Protein AF-A0A920W2S4-F1 (afdb_monomer_lite)

pLDDT: mean 88.55, std 14.05, range [43.31, 98.75]

Sequence (208 aa):
MDFALFLLIFLAFHNSGQLLSNKICGLKFPDRGEAVLFSTALGSIVFSGIITVFVFSGWINSAICWSILVVFLVLGWKNLLHFTKLSNIFNSPISQPAEDSGIRNLTQSFLGLLVLLSIGSAFAPAFANDALVYHLAVPKAFLQTGGLVHLPNNIYSLFPQQIEMLYLFALALGSDSLAQLTGLGIVFLLLFALWQYSKKIFIKTMHG

Structure (mmCIF, N/CA/C/O backbone):
data_AF-A0A920W2S4-F1
#
_entry.id   AF-A0A920W2S4-F1
#
loop_
_atom_site.group_PDB
_atom_site.id
_atom_site.type_symbol
_atom_site.label_atom_id
_atom_site.label_alt_id
_atom_site.label_comp_id
_atom_site.label_asym_id
_atom_site.label_entity_id
_atom_site.label_seq_id
_atom_site.pdbx_PDB_ins_code
_atom_site.Cartn_x
_atom_site.Cartn_y
_atom_site.Cartn_z
_atom_site.occupancy
_atom_site.B_iso_or_equiv
_atom_site.auth_seq_id
_atom_site.auth_comp_id
_atom_site.auth_asym_id
_atom_site.auth_atom_id
_atom_site.pdbx_PDB_model_num
ATOM 1 N N . MET A 1 1 ? 7.756 -10.292 10.280 1.00 88.75 1 MET A N 1
ATOM 2 C CA . MET A 1 1 ? 6.410 -10.750 9.875 1.00 88.75 1 MET A CA 1
ATOM 3 C C . MET A 1 1 ? 5.808 -9.800 8.845 1.00 88.75 1 MET A C 1
ATOM 5 O O . MET A 1 1 ? 5.509 -10.251 7.748 1.00 88.75 1 MET A O 1
ATOM 9 N N . ASP A 1 2 ? 5.753 -8.496 9.132 1.00 95.06 2 ASP A N 1
ATOM 10 C CA . ASP A 1 2 ? 5.133 -7.487 8.253 1.00 95.06 2 ASP A CA 1
ATOM 11 C C . ASP A 1 2 ? 5.697 -7.433 6.831 1.00 95.06 2 ASP A C 1
ATOM 13 O O . ASP A 1 2 ? 4.926 -7.352 5.885 1.00 95.06 2 ASP A O 1
ATOM 17 N N . PHE A 1 3 ? 7.012 -7.580 6.633 1.00 95.38 3 PHE A N 1
ATOM 18 C CA . PHE A 1 3 ? 7.569 -7.615 5.273 1.00 95.38 3 PHE A CA 1
ATOM 19 C C . PHE A 1 3 ? 6.997 -8.759 4.419 1.00 95.38 3 PHE A C 1
ATOM 21 O O . PHE A 1 3 ? 6.684 -8.572 3.248 1.00 95.38 3 PHE A O 1
ATOM 28 N N . ALA A 1 4 ? 6.821 -9.948 5.006 1.00 96.31 4 ALA A N 1
ATOM 29 C CA . ALA A 1 4 ? 6.246 -11.086 4.295 1.00 96.31 4 ALA A CA 1
ATOM 30 C C . ALA A 1 4 ? 4.763 -10.848 3.973 1.00 96.31 4 ALA A C 1
ATOM 32 O O . ALA A 1 4 ? 4.327 -11.129 2.860 1.00 96.31 4 ALA A O 1
ATOM 33 N N . LEU A 1 5 ? 4.004 -10.273 4.913 1.00 97.25 5 LEU A N 1
ATOM 34 C CA . LEU A 1 5 ? 2.606 -9.895 4.684 1.00 97.25 5 LEU A CA 1
ATOM 35 C C . LEU A 1 5 ? 2.479 -8.823 3.603 1.00 97.25 5 LEU A C 1
ATOM 37 O O . LEU A 1 5 ? 1.624 -8.944 2.736 1.00 97.25 5 LEU A O 1
ATOM 41 N N . PHE A 1 6 ? 3.367 -7.831 3.595 1.00 97.75 6 PHE A N 1
ATOM 42 C CA . PHE A 1 6 ? 3.438 -6.813 2.551 1.00 97.75 6 PHE A CA 1
ATOM 43 C C . PHE A 1 6 ? 3.590 -7.447 1.160 1.00 97.75 6 PHE A C 1
ATOM 45 O O . PHE A 1 6 ? 2.817 -7.139 0.251 1.00 97.75 6 PHE A O 1
ATOM 52 N N . LEU A 1 7 ? 4.520 -8.396 1.001 1.00 96.31 7 LEU A N 1
ATOM 53 C CA . LEU A 1 7 ? 4.693 -9.117 -0.263 1.00 96.31 7 LEU A CA 1
ATOM 54 C C . LEU A 1 7 ? 3.437 -9.911 -0.653 1.00 96.31 7 LEU A C 1
ATOM 56 O O . LEU A 1 7 ? 3.053 -9.914 -1.823 1.00 96.31 7 LEU A O 1
ATOM 60 N N . LEU A 1 8 ? 2.770 -10.551 0.313 1.00 96.69 8 LEU A N 1
ATOM 61 C CA . LEU A 1 8 ? 1.523 -11.286 0.075 1.00 96.69 8 LEU A CA 1
ATOM 62 C C . LEU A 1 8 ? 0.363 -10.363 -0.326 1.00 96.69 8 LEU A C 1
ATOM 64 O O . LEU A 1 8 ? -0.400 -10.717 -1.222 1.00 96.69 8 LEU A O 1
ATOM 68 N N . ILE A 1 9 ? 0.248 -9.176 0.276 1.00 98.00 9 ILE A N 1
ATOM 69 C CA . ILE A 1 9 ? -0.755 -8.166 -0.090 1.00 98.00 9 ILE A CA 1
ATOM 70 C C . ILE A 1 9 ? -0.545 -7.724 -1.542 1.00 98.00 9 ILE A C 1
ATOM 72 O O . ILE A 1 9 ? -1.486 -7.746 -2.333 1.00 98.00 9 ILE A O 1
ATOM 76 N N . PHE A 1 10 ? 0.690 -7.397 -1.933 1.00 97.31 10 PHE A N 1
ATOM 77 C CA . PHE A 1 10 ? 0.989 -6.976 -3.307 1.00 97.31 10 PHE A CA 1
ATOM 78 C C . PHE A 1 10 ? 0.802 -8.103 -4.323 1.00 97.31 10 PHE A C 1
ATOM 80 O O . PHE A 1 10 ? 0.344 -7.861 -5.442 1.00 97.31 10 PHE A O 1
ATOM 87 N N . LEU A 1 11 ? 1.085 -9.345 -3.933 1.00 95.56 11 LEU A N 1
ATOM 88 C CA . LEU A 1 11 ? 0.761 -10.511 -4.746 1.00 95.56 11 LEU A CA 1
ATOM 89 C C . LEU A 1 11 ? -0.758 -10.683 -4.911 1.00 95.56 11 LEU A C 1
ATOM 91 O O . LEU A 1 11 ? -1.226 -10.986 -6.008 1.00 95.56 11 LEU A O 1
ATOM 95 N N . ALA A 1 12 ? -1.543 -10.451 -3.859 1.00 96.75 12 ALA A N 1
ATOM 96 C CA . ALA A 1 12 ? -3.000 -10.505 -3.926 1.00 96.75 12 ALA A CA 1
ATOM 97 C C . ALA A 1 12 ? -3.588 -9.365 -4.781 1.00 96.75 12 ALA A C 1
ATOM 99 O O . ALA A 1 12 ? -4.514 -9.600 -5.565 1.00 96.75 12 ALA A O 1
ATOM 100 N N . PHE A 1 13 ? -3.008 -8.160 -4.722 1.00 97.38 13 PHE A N 1
ATOM 101 C CA . PHE A 1 13 ? -3.320 -7.078 -5.661 1.00 97.38 13 PHE A CA 1
ATOM 102 C C . PHE A 1 13 ? -3.038 -7.528 -7.096 1.00 97.38 13 PHE A C 1
ATOM 104 O O . PHE A 1 13 ? -3.931 -7.506 -7.938 1.00 97.38 13 PHE A O 1
ATOM 111 N N . HIS A 1 14 ? -1.844 -8.048 -7.374 1.00 95.06 14 HIS A N 1
ATOM 112 C CA . HIS A 1 14 ? -1.510 -8.538 -8.709 1.00 95.06 14 HIS A CA 1
ATOM 113 C C . HIS A 1 14 ? -2.500 -9.606 -9.212 1.00 95.06 14 HIS A C 1
ATOM 115 O O . HIS A 1 14 ? -3.031 -9.489 -10.316 1.00 95.06 14 HIS A O 1
ATOM 121 N N . ASN A 1 15 ? -2.808 -10.609 -8.385 1.00 93.94 15 ASN A N 1
ATOM 122 C CA . ASN A 1 15 ? -3.721 -11.699 -8.733 1.00 93.94 15 ASN A CA 1
ATOM 123 C C . ASN A 1 15 ? -5.150 -11.216 -9.009 1.00 93.94 15 ASN A C 1
ATOM 125 O O . ASN A 1 15 ? -5.760 -11.627 -9.998 1.00 93.94 15 ASN A O 1
ATOM 129 N N . SER A 1 16 ? -5.686 -10.345 -8.150 1.00 94.69 16 SER A N 1
ATOM 130 C CA . SER A 1 16 ? -7.036 -9.797 -8.317 1.00 94.69 16 SER A CA 1
ATOM 131 C C . SER A 1 16 ? -7.153 -8.954 -9.586 1.00 94.69 16 SER A C 1
ATOM 133 O O . SER A 1 16 ? -8.086 -9.147 -10.368 1.00 94.69 16 SER A O 1
ATOM 135 N N . GLY A 1 17 ? -6.181 -8.080 -9.850 1.00 93.75 17 GLY A N 1
ATOM 136 C CA . GLY A 1 17 ? -6.199 -7.252 -11.047 1.00 93.75 17 GLY A CA 1
ATOM 137 C C . GLY A 1 17 ? -5.907 -8.028 -12.328 1.00 93.75 17 GLY A C 1
ATOM 138 O O . GLY A 1 17 ? -6.491 -7.705 -13.356 1.00 93.75 17 GLY A O 1
ATOM 139 N N . GLN A 1 18 ? -5.100 -9.093 -12.286 1.00 90.56 18 GLN A N 1
ATOM 140 C CA . GLN A 1 18 ? -4.903 -9.971 -13.445 1.00 90.56 18 GLN A CA 1
ATOM 141 C C . GLN A 1 18 ? -6.170 -10.777 -13.776 1.00 90.56 18 GLN A C 1
ATOM 143 O O . GLN A 1 18 ? -6.510 -10.969 -14.943 1.00 90.56 18 GLN A O 1
ATOM 148 N N . LEU A 1 19 ? -6.900 -11.245 -12.758 1.00 89.50 19 LEU A N 1
ATOM 149 C CA . LEU A 1 19 ? -8.197 -11.893 -12.959 1.00 89.50 19 LEU A CA 1
ATOM 150 C C . LEU A 1 19 ? -9.189 -10.924 -13.606 1.00 89.50 19 LEU A C 1
ATOM 152 O O . LEU A 1 19 ? -9.924 -11.314 -14.516 1.00 89.50 19 LEU A O 1
ATOM 156 N N . LEU A 1 20 ? -9.197 -9.669 -13.152 1.00 88.69 20 LEU A N 1
ATOM 157 C CA . LEU A 1 20 ? -10.081 -8.641 -13.683 1.00 88.69 20 LEU 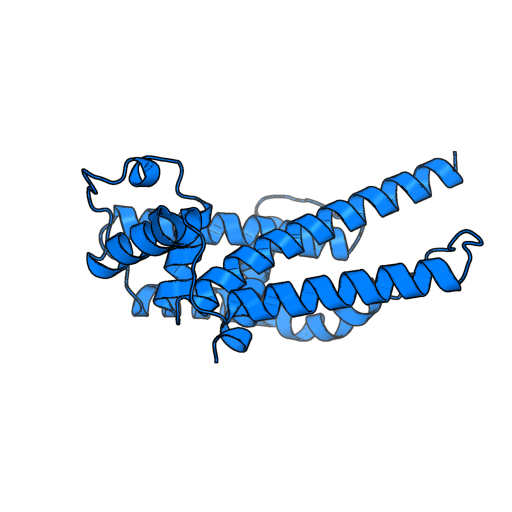A CA 1
ATOM 158 C C . LEU A 1 20 ? -9.698 -8.228 -15.106 1.00 88.69 20 LEU A C 1
ATOM 160 O O . LEU A 1 20 ? -10.576 -8.144 -15.963 1.00 88.69 20 LEU A O 1
ATOM 164 N N . SER A 1 21 ? -8.406 -8.025 -15.377 1.00 86.25 21 SER A N 1
ATOM 165 C CA . SER A 1 21 ? -7.916 -7.656 -16.706 1.00 86.25 21 SER A CA 1
ATOM 166 C C . SER A 1 21 ? -8.254 -8.742 -17.722 1.00 86.25 21 SER A C 1
ATOM 168 O O . SER A 1 21 ? -8.883 -8.440 -18.726 1.00 86.25 21 SER A O 1
ATOM 170 N N . ASN A 1 22 ? -8.007 -10.016 -17.409 1.00 81.62 22 ASN A N 1
ATOM 171 C CA . ASN A 1 22 ? -8.349 -11.131 -18.297 1.00 81.62 22 ASN A CA 1
ATOM 172 C C . ASN A 1 22 ? -9.857 -11.268 -18.581 1.00 81.62 22 ASN A C 1
ATOM 174 O O . ASN A 1 22 ? -10.226 -11.793 -19.630 1.00 81.62 22 ASN A O 1
ATOM 178 N N . LYS A 1 23 ? -10.729 -10.850 -17.651 1.00 79.94 23 LYS A N 1
ATOM 179 C CA . LYS A 1 23 ? -12.190 -10.988 -17.789 1.00 79.94 23 LYS A CA 1
ATOM 180 C C . LYS A 1 23 ? -12.869 -9.790 -18.445 1.00 79.94 23 LYS A C 1
ATOM 182 O O . LYS A 1 23 ? -13.794 -9.985 -19.224 1.00 79.94 23 LYS A O 1
ATOM 187 N N . ILE A 1 24 ? -12.483 -8.573 -18.069 1.00 69.12 24 ILE A N 1
ATOM 188 C CA . ILE A 1 24 ? -13.256 -7.360 -18.383 1.00 69.12 24 ILE A CA 1
ATOM 189 C C . ILE A 1 24 ? -12.700 -6.627 -19.599 1.00 69.12 24 ILE A C 1
ATOM 191 O O . ILE A 1 24 ? -13.397 -5.823 -20.210 1.00 69.12 24 ILE A O 1
ATOM 195 N N . CYS A 1 25 ? -11.462 -6.904 -19.992 1.00 62.66 25 CYS A N 1
ATOM 196 C CA . CYS A 1 25 ? -10.792 -6.020 -20.917 1.00 62.66 25 CYS A CA 1
ATOM 197 C C . CYS A 1 25 ? -9.771 -6.817 -21.721 1.00 62.66 25 CYS A C 1
ATOM 199 O O . CYS A 1 25 ? -8.770 -7.257 -21.174 1.00 62.66 25 CYS A O 1
ATOM 201 N N . GLY A 1 26 ? -9.980 -6.974 -23.031 1.00 64.94 26 GLY A N 1
ATOM 202 C CA . GLY A 1 26 ? -9.000 -7.553 -23.965 1.00 64.94 26 GLY A CA 1
ATOM 203 C C . GLY A 1 26 ? -7.712 -6.722 -24.115 1.00 64.94 26 GLY A C 1
ATOM 204 O O . GLY A 1 26 ? -7.159 -6.630 -25.210 1.00 64.94 26 GLY A O 1
ATOM 205 N N . LEU A 1 27 ? -7.268 -6.076 -23.033 1.00 71.38 27 LEU A N 1
ATOM 206 C CA . LEU A 1 27 ? -6.072 -5.274 -22.888 1.00 71.38 27 LEU A CA 1
ATOM 207 C C . LEU A 1 27 ? -4.866 -6.153 -23.177 1.00 71.38 27 LEU A C 1
ATOM 209 O O . LEU A 1 27 ? -4.517 -7.067 -22.431 1.00 71.38 27 LEU A O 1
ATOM 213 N N . LYS A 1 28 ? -4.227 -5.849 -24.298 1.00 77.88 28 LYS A N 1
ATOM 214 C CA . LYS A 1 28 ? -2.933 -6.405 -24.655 1.00 77.88 28 LYS A CA 1
ATOM 215 C C . LYS A 1 28 ? -1.878 -5.420 -24.193 1.00 77.88 28 LYS A C 1
ATOM 217 O O . LYS A 1 28 ? -1.882 -4.266 -24.614 1.00 77.88 28 LYS A O 1
ATOM 222 N N . PHE A 1 29 ? -0.983 -5.886 -23.337 1.00 81.00 29 PHE A N 1
ATOM 223 C CA . PHE A 1 29 ? 0.158 -5.095 -22.906 1.00 81.00 29 PHE A CA 1
ATOM 224 C C . PHE A 1 29 ? 1.339 -5.348 -23.851 1.00 81.00 29 PHE A C 1
ATOM 226 O O . PHE A 1 29 ? 1.630 -6.510 -24.145 1.00 81.00 29 PHE A O 1
ATOM 233 N N . PRO A 1 30 ? 2.020 -4.292 -24.326 1.00 74.38 30 PRO A N 1
ATOM 234 C CA . PRO A 1 30 ? 3.233 -4.407 -25.134 1.00 74.38 30 PRO A CA 1
ATOM 235 C C . PRO A 1 30 ? 4.367 -5.143 -24.412 1.00 74.38 30 PRO A C 1
ATOM 237 O O . PRO A 1 30 ? 5.133 -5.866 -25.042 1.00 74.38 30 PRO A O 1
ATOM 240 N N . ASP A 1 31 ? 4.471 -4.952 -23.094 1.00 81.31 31 ASP A N 1
ATOM 241 C CA . ASP A 1 31 ? 5.538 -5.491 -22.254 1.00 81.31 31 ASP A CA 1
ATOM 242 C C . ASP A 1 31 ? 4.984 -6.158 -20.984 1.00 81.31 31 ASP A C 1
ATOM 244 O O . ASP A 1 31 ? 3.933 -5.782 -20.454 1.00 81.31 31 ASP A O 1
ATOM 248 N N . ARG A 1 32 ? 5.725 -7.144 -20.462 1.00 82.50 32 ARG A N 1
ATOM 249 C CA . ARG A 1 32 ? 5.373 -7.855 -19.223 1.00 82.50 32 ARG A CA 1
ATOM 250 C C . ARG A 1 32 ? 5.390 -6.935 -18.005 1.00 82.50 32 ARG A C 1
ATOM 252 O O . ARG A 1 32 ? 4.556 -7.108 -17.122 1.00 82.50 32 ARG A O 1
ATOM 259 N N . GLY A 1 33 ? 6.309 -5.973 -17.950 1.00 84.62 33 GLY A N 1
ATOM 260 C CA . GLY A 1 33 ? 6.373 -4.992 -16.872 1.00 84.62 33 GLY A CA 1
ATOM 261 C C . GLY A 1 33 ? 5.145 -4.082 -16.854 1.00 84.62 33 GLY A C 1
ATOM 262 O O . GLY A 1 33 ? 4.581 -3.865 -15.786 1.00 84.62 33 GLY A O 1
ATOM 263 N N . GLU A 1 34 ? 4.670 -3.623 -18.022 1.00 86.81 34 GLU A N 1
ATOM 264 C CA . GLU A 1 34 ? 3.405 -2.870 -18.127 1.00 86.81 34 GLU A CA 1
ATOM 265 C C . GLU A 1 34 ? 2.211 -3.723 -17.653 1.00 86.81 34 GLU A C 1
ATOM 267 O O . GLU A 1 34 ? 1.381 -3.241 -16.882 1.00 86.81 34 GLU A O 1
ATOM 272 N N . ALA A 1 35 ? 2.158 -5.008 -18.032 1.00 88.50 35 ALA A N 1
ATOM 273 C CA . ALA A 1 35 ? 1.095 -5.923 -17.603 1.00 88.50 35 ALA A CA 1
ATOM 274 C C . ALA A 1 35 ? 1.065 -6.135 -16.082 1.00 88.50 35 ALA A C 1
ATOM 276 O O . ALA A 1 35 ? -0.007 -6.098 -15.470 1.00 88.50 35 ALA A O 1
ATOM 277 N N . VAL A 1 36 ? 2.234 -6.358 -15.468 1.00 89.56 36 VAL A N 1
ATOM 278 C CA . VAL A 1 36 ? 2.361 -6.534 -14.014 1.00 89.56 36 VAL A CA 1
ATOM 279 C C . VAL A 1 36 ? 1.962 -5.257 -13.295 1.00 89.56 36 VAL A C 1
ATOM 281 O O . VAL A 1 36 ? 1.132 -5.316 -12.393 1.00 89.56 36 VAL A O 1
ATOM 284 N N . LEU A 1 37 ? 2.497 -4.114 -13.726 1.00 92.19 37 LEU A N 1
ATOM 285 C CA . LEU A 1 37 ? 2.202 -2.816 -13.135 1.00 92.19 37 LEU A CA 1
ATOM 286 C C . LEU A 1 37 ? 0.707 -2.501 -13.166 1.00 92.19 37 LEU A C 1
ATOM 288 O O . LEU A 1 37 ? 0.121 -2.196 -12.128 1.00 92.19 37 LEU A O 1
ATOM 292 N N . PHE A 1 38 ? 0.088 -2.618 -14.342 1.00 92.25 38 PHE A N 1
ATOM 293 C CA . PHE A 1 38 ? -1.329 -2.322 -14.509 1.00 92.25 38 PHE A CA 1
ATOM 294 C C . PHE A 1 38 ? -2.198 -3.279 -13.695 1.00 92.25 38 PHE A C 1
ATOM 296 O O . PHE A 1 38 ? -3.118 -2.837 -13.014 1.00 92.25 38 PHE A O 1
ATOM 303 N N . SER A 1 39 ? -1.889 -4.580 -13.716 1.00 92.88 39 SER A N 1
ATOM 304 C CA . SER A 1 39 ? -2.646 -5.573 -12.946 1.00 92.88 39 SER A CA 1
ATOM 305 C C . SER A 1 39 ? -2.541 -5.307 -11.444 1.00 92.88 39 SER A C 1
ATOM 307 O O . SER A 1 39 ? -3.552 -5.316 -10.754 1.00 92.88 39 SER A O 1
ATOM 309 N N . THR A 1 40 ? -1.356 -4.997 -10.920 1.00 95.56 40 THR A N 1
ATOM 310 C CA . THR A 1 40 ? -1.200 -4.700 -9.488 1.00 95.56 40 THR A CA 1
ATOM 311 C C . THR A 1 40 ? -1.913 -3.401 -9.094 1.00 95.56 40 THR A C 1
ATOM 313 O O . THR A 1 40 ? -2.584 -3.372 -8.065 1.00 95.56 40 THR A O 1
ATOM 316 N N . ALA A 1 41 ? -1.838 -2.351 -9.919 1.00 95.62 41 ALA A N 1
ATOM 317 C CA . ALA A 1 41 ? -2.554 -1.095 -9.677 1.00 95.62 41 ALA A CA 1
ATOM 318 C C . ALA A 1 41 ? -4.083 -1.269 -9.746 1.00 95.62 41 ALA A C 1
ATOM 320 O O . ALA A 1 41 ? -4.812 -0.759 -8.901 1.00 95.62 41 ALA A O 1
ATOM 321 N N . LEU A 1 42 ? -4.583 -2.034 -10.717 1.00 95.38 42 LEU A N 1
ATOM 322 C CA . LEU A 1 42 ? -6.006 -2.351 -10.818 1.00 95.38 42 LEU A CA 1
ATOM 323 C C . LEU A 1 42 ? -6.481 -3.169 -9.610 1.00 95.38 42 LEU A C 1
ATOM 325 O O . LEU A 1 42 ? -7.556 -2.923 -9.071 1.00 95.38 42 LEU A O 1
ATOM 329 N N . GLY A 1 43 ? -5.669 -4.122 -9.156 1.00 96.75 43 GLY A N 1
ATOM 330 C CA . GLY A 1 43 ? -5.975 -4.927 -7.983 1.00 96.75 43 GLY A CA 1
ATOM 331 C C . GLY A 1 43 ? -6.020 -4.137 -6.682 1.00 96.75 43 GLY A C 1
ATOM 332 O O . GLY A 1 43 ? -6.904 -4.378 -5.864 1.00 96.75 43 GLY A O 1
ATOM 333 N N . SER A 1 44 ? -5.138 -3.152 -6.490 1.00 97.94 44 SER A N 1
ATOM 334 C CA . SER A 1 44 ? -5.225 -2.281 -5.311 1.00 97.94 44 SER A CA 1
ATOM 335 C C . SER A 1 44 ? -6.530 -1.472 -5.307 1.00 97.94 44 SER A C 1
ATOM 337 O O . SER A 1 44 ? -7.159 -1.326 -4.262 1.00 97.94 44 SER A O 1
ATOM 339 N N . ILE A 1 45 ? -7.020 -1.040 -6.475 1.00 97.19 45 ILE A N 1
ATOM 340 C CA . ILE A 1 45 ? -8.340 -0.398 -6.599 1.00 97.19 45 ILE A CA 1
ATOM 341 C C . ILE A 1 45 ? -9.463 -1.369 -6.209 1.00 97.19 45 ILE A C 1
ATOM 343 O O . ILE A 1 45 ? -10.360 -0.988 -5.457 1.00 97.19 45 ILE A O 1
ATOM 347 N N . VAL A 1 46 ? -9.400 -2.625 -6.666 1.00 96.88 46 VAL A N 1
ATOM 348 C CA . VAL A 1 46 ? -10.373 -3.670 -6.296 1.00 96.88 46 VAL A CA 1
ATOM 349 C C . VAL A 1 46 ? -10.395 -3.890 -4.785 1.00 96.88 46 VAL A C 1
ATOM 351 O O . VAL A 1 46 ? -11.469 -3.894 -4.188 1.00 96.88 46 VAL A O 1
ATOM 354 N N . PHE A 1 47 ? -9.231 -4.035 -4.152 1.00 98.19 47 PHE A N 1
ATOM 355 C CA . PHE A 1 47 ? -9.140 -4.218 -2.703 1.00 98.19 47 PHE A CA 1
ATOM 356 C C . PHE A 1 47 ? -9.698 -3.015 -1.944 1.00 98.19 47 PHE A C 1
ATOM 358 O O . PHE A 1 47 ? -10.527 -3.196 -1.057 1.00 98.19 47 PHE A O 1
ATOM 365 N N . SER A 1 48 ? -9.317 -1.796 -2.326 1.00 98.31 48 SER A N 1
ATOM 366 C CA . SER A 1 48 ? -9.847 -0.571 -1.719 1.00 98.31 48 SER A CA 1
ATOM 367 C C . SER A 1 48 ? -11.381 -0.506 -1.806 1.00 98.31 48 SER A C 1
ATOM 369 O O . SER A 1 48 ? -12.057 -0.240 -0.810 1.00 98.31 48 SER A O 1
ATOM 371 N N . GLY A 1 49 ? -11.955 -0.860 -2.962 1.00 98.06 49 GLY A N 1
ATOM 372 C CA . GLY A 1 49 ? -13.405 -0.922 -3.155 1.00 98.06 49 GLY A CA 1
ATOM 373 C C . GLY A 1 49 ? -14.093 -2.014 -2.327 1.00 98.06 49 GLY A C 1
ATOM 374 O O . GLY A 1 49 ? -15.122 -1.751 -1.709 1.00 98.06 49 GLY A O 1
ATOM 375 N N . ILE A 1 50 ? -13.520 -3.221 -2.248 1.00 98.06 50 ILE A N 1
ATOM 376 C CA . ILE A 1 50 ? -14.055 -4.305 -1.403 1.00 98.06 50 ILE A CA 1
ATOM 377 C C . ILE A 1 50 ? -14.079 -3.871 0.064 1.00 98.06 50 ILE A C 1
ATOM 379 O O . ILE A 1 50 ? -15.096 -4.028 0.738 1.00 98.06 50 ILE A O 1
ATOM 383 N N . ILE A 1 51 ? -12.980 -3.300 0.557 1.00 98.38 51 ILE A N 1
ATOM 384 C CA . ILE A 1 51 ? -12.882 -2.854 1.949 1.00 98.38 51 ILE A CA 1
ATOM 385 C C . ILE A 1 51 ? -13.860 -1.719 2.224 1.00 98.38 51 ILE A C 1
ATOM 387 O O . ILE A 1 51 ? -14.527 -1.747 3.254 1.00 98.38 51 ILE A O 1
ATOM 391 N N . THR A 1 52 ? -14.045 -0.806 1.269 1.00 97.94 52 THR A N 1
ATOM 392 C CA . THR A 1 52 ? -15.090 0.220 1.341 1.00 97.94 52 THR A CA 1
ATOM 393 C C . THR A 1 52 ? -16.461 -0.426 1.554 1.00 97.94 52 THR A C 1
ATOM 395 O O . THR A 1 52 ? -17.153 -0.087 2.508 1.00 97.94 52 THR A O 1
ATOM 398 N N . VAL A 1 53 ? -16.846 -1.416 0.742 1.00 97.88 53 VAL A N 1
ATOM 399 C CA . VAL A 1 53 ? -18.143 -2.102 0.891 1.00 97.88 53 VAL A CA 1
ATOM 400 C C . VAL A 1 53 ? -18.307 -2.714 2.286 1.00 97.88 53 VAL A C 1
ATOM 402 O O . VAL A 1 53 ? -19.360 -2.543 2.901 1.00 97.88 53 VAL A O 1
ATOM 405 N N . PHE A 1 54 ? -17.278 -3.370 2.828 1.00 98.06 54 PHE A N 1
ATOM 406 C CA . PHE A 1 54 ? -17.340 -3.950 4.177 1.00 98.06 54 PHE A CA 1
ATOM 407 C C . PHE A 1 54 ? -17.403 -2.901 5.292 1.00 98.06 54 PHE A C 1
ATOM 409 O O . PHE A 1 54 ? -18.143 -3.093 6.257 1.00 98.06 54 PHE A O 1
ATOM 416 N N . VAL A 1 55 ? -16.674 -1.790 5.156 1.00 97.62 55 VAL A N 1
ATOM 417 C CA . VAL A 1 55 ? -16.716 -0.662 6.101 1.00 97.62 55 VAL A CA 1
ATOM 418 C C . VAL A 1 55 ? -18.111 -0.038 6.125 1.00 97.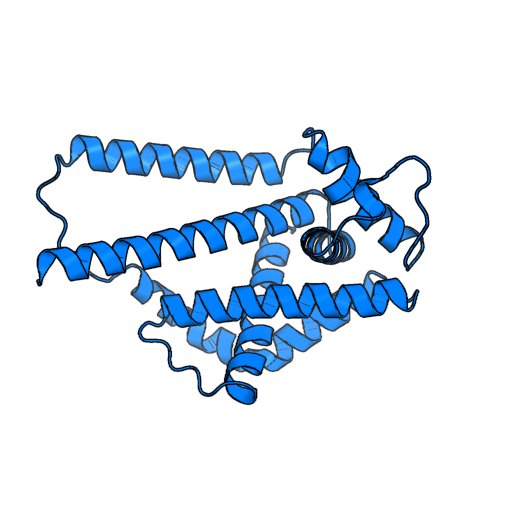62 55 VAL A C 1
ATOM 420 O O . VAL A 1 55 ? -18.682 0.145 7.197 1.00 97.62 55 VAL A O 1
ATOM 423 N N . PHE A 1 56 ? -18.699 0.229 4.957 1.00 96.62 56 PHE A N 1
ATOM 424 C CA . PHE A 1 56 ? -20.058 0.773 4.856 1.00 96.62 56 PHE A CA 1
ATOM 425 C C . PHE A 1 56 ? -21.130 -0.213 5.337 1.00 96.62 56 PHE A C 1
ATOM 427 O O . PHE A 1 56 ? -22.161 0.212 5.850 1.00 96.62 56 PHE A O 1
ATOM 434 N N . SER A 1 57 ? -20.880 -1.519 5.215 1.00 97.19 57 SER A N 1
ATOM 435 C CA . SER A 1 57 ? -21.782 -2.566 5.719 1.00 97.19 57 SER A CA 1
ATOM 436 C C . SER A 1 57 ? -21.663 -2.796 7.231 1.00 97.19 57 SER A C 1
ATOM 438 O O . SER A 1 57 ? -22.474 -3.526 7.795 1.00 97.19 57 SER A O 1
ATOM 440 N N . GLY A 1 58 ? -20.664 -2.204 7.896 1.00 96.94 58 GLY A N 1
ATOM 441 C CA . GLY A 1 58 ? -20.449 -2.369 9.335 1.00 96.94 58 GLY A CA 1
ATOM 442 C C . GLY A 1 58 ? -19.911 -3.741 9.743 1.00 96.94 58 GLY A C 1
ATOM 443 O O . GLY A 1 58 ? -20.114 -4.162 10.880 1.00 96.94 58 GLY A O 1
ATOM 444 N N . TRP A 1 59 ? -19.258 -4.459 8.823 1.00 95.75 59 TRP A N 1
ATOM 445 C CA . TRP A 1 59 ? -18.766 -5.822 9.055 1.00 95.75 59 TRP A CA 1
ATOM 446 C C . TRP A 1 59 ? -17.246 -5.947 8.969 1.00 95.75 59 TRP A C 1
ATOM 448 O O . TRP A 1 59 ? -16.741 -7.062 8.935 1.00 95.75 59 TRP A O 1
ATOM 458 N N . ILE A 1 60 ? -16.479 -4.860 8.908 1.00 97.69 60 ILE A N 1
ATOM 459 C CA . ILE A 1 60 ? -15.030 -4.985 8.734 1.00 97.69 60 ILE A CA 1
ATOM 460 C C . ILE A 1 60 ? -14.364 -5.517 10.011 1.00 97.69 60 ILE A C 1
ATOM 462 O O . ILE A 1 60 ? -14.584 -5.022 11.109 1.00 97.69 60 ILE A O 1
ATOM 466 N N . ASN A 1 61 ? -13.540 -6.556 9.887 1.00 97.69 61 ASN A N 1
ATOM 467 C CA . ASN A 1 61 ? -12.717 -7.073 10.980 1.00 97.69 61 ASN A CA 1
ATOM 468 C C . ASN A 1 61 ? -11.502 -7.830 10.422 1.00 97.69 61 ASN A C 1
ATOM 470 O O . ASN A 1 61 ? -11.410 -8.094 9.220 1.00 97.69 61 ASN A O 1
ATOM 474 N N . SER A 1 62 ? -10.575 -8.210 11.306 1.00 97.75 62 SER A N 1
ATOM 475 C CA . SER A 1 62 ? -9.351 -8.928 10.924 1.00 97.75 62 SER A CA 1
ATOM 476 C C . SER A 1 62 ? -9.632 -10.254 10.199 1.00 97.75 62 SER A C 1
ATOM 478 O O . SER A 1 62 ? -8.997 -10.540 9.185 1.00 97.75 62 SER A O 1
ATOM 480 N N . ALA A 1 63 ? -10.622 -11.037 10.643 1.00 98.12 63 ALA A N 1
ATOM 481 C CA . ALA A 1 63 ? -10.944 -12.332 10.037 1.00 98.12 63 ALA A CA 1
ATOM 482 C C . ALA A 1 63 ? -11.437 -12.198 8.585 1.00 98.12 63 ALA A C 1
ATOM 484 O O . ALA A 1 63 ? -11.060 -12.996 7.722 1.00 98.12 63 ALA A O 1
ATOM 485 N N . ILE A 1 64 ? -12.231 -11.166 8.289 1.00 98.06 64 ILE A N 1
ATOM 486 C CA . ILE A 1 64 ? -12.678 -10.860 6.925 1.00 98.06 64 ILE A CA 1
ATOM 487 C C . ILE A 1 64 ? -11.500 -10.428 6.054 1.00 98.06 64 ILE A C 1
ATOM 489 O O . ILE A 1 64 ? -11.360 -10.937 4.943 1.00 98.06 64 ILE A O 1
ATOM 493 N N . CYS A 1 65 ? -10.604 -9.577 6.558 1.00 98.38 65 CYS A N 1
ATOM 494 C CA . CYS A 1 65 ? -9.408 -9.180 5.813 1.00 98.38 65 CYS A CA 1
ATOM 495 C C . CYS A 1 65 ? -8.500 -10.379 5.492 1.00 98.38 65 CYS A C 1
ATOM 497 O O . CYS A 1 65 ? -8.066 -10.535 4.349 1.00 98.38 65 CYS A O 1
ATOM 499 N N . TRP A 1 66 ? -8.276 -11.277 6.456 1.00 98.50 66 TRP A N 1
ATOM 500 C CA . TRP A 1 66 ? -7.545 -12.527 6.225 1.00 98.50 66 TRP A CA 1
ATOM 501 C C . TRP A 1 66 ? -8.234 -13.420 5.192 1.00 98.50 66 TRP A C 1
ATOM 503 O O . TRP A 1 66 ? -7.573 -13.962 4.306 1.00 98.50 66 TRP A O 1
ATOM 513 N N . SER A 1 67 ? -9.562 -13.531 5.257 1.00 98.19 67 SER A N 1
ATOM 514 C CA . SER A 1 67 ? -10.348 -14.309 4.293 1.00 98.19 67 SER A CA 1
ATOM 515 C C . SER A 1 67 ? -10.211 -13.749 2.876 1.00 98.19 67 SER A C 1
ATOM 517 O O . SER A 1 67 ? -9.939 -14.504 1.945 1.00 98.19 67 SER A O 1
ATOM 519 N N . ILE A 1 68 ? -10.322 -12.426 2.709 1.00 98.00 68 ILE A N 1
ATOM 520 C CA . ILE A 1 68 ? -10.123 -11.744 1.422 1.00 98.00 68 ILE A CA 1
ATOM 521 C C . ILE A 1 68 ? -8.714 -12.021 0.884 1.00 98.00 68 ILE A C 1
ATOM 523 O O . ILE A 1 68 ? -8.568 -12.397 -0.282 1.00 98.00 68 ILE A O 1
ATOM 527 N N . LEU A 1 69 ? -7.683 -11.883 1.728 1.00 98.12 69 LEU A N 1
ATOM 528 C CA . LEU A 1 69 ? -6.298 -12.152 1.341 1.00 98.12 69 LEU A CA 1
ATOM 529 C C . LEU A 1 69 ? -6.139 -13.587 0.823 1.00 98.12 69 LEU A C 1
ATOM 531 O O . LEU A 1 69 ? -5.638 -13.796 -0.281 1.00 98.12 69 LEU A O 1
ATOM 535 N N . VAL A 1 70 ? -6.609 -14.573 1.592 1.00 97.75 70 VAL A N 1
ATOM 536 C CA . VAL A 1 70 ? -6.508 -15.995 1.236 1.00 97.75 70 VAL A CA 1
ATOM 537 C C . VAL A 1 70 ? -7.259 -16.295 -0.059 1.00 97.75 70 VAL A C 1
ATOM 539 O O . VAL A 1 70 ? -6.700 -16.955 -0.934 1.00 97.75 70 VAL A O 1
ATOM 542 N N . VAL A 1 71 ? -8.480 -15.779 -0.234 1.00 96.62 71 VAL A N 1
ATOM 543 C CA . VAL A 1 71 ? -9.265 -15.992 -1.460 1.00 96.62 71 VAL A CA 1
ATOM 544 C C . VAL A 1 71 ? -8.491 -15.523 -2.693 1.00 96.62 71 VAL A C 1
ATOM 546 O O . VAL A 1 71 ? -8.346 -16.289 -3.646 1.00 96.62 71 VAL A O 1
ATOM 549 N N . PHE A 1 72 ? -7.932 -14.311 -2.689 1.00 95.81 72 PHE A N 1
ATOM 550 C CA . PHE A 1 72 ? -7.202 -13.801 -3.857 1.00 95.81 72 PHE A CA 1
ATOM 551 C C . PHE A 1 72 ? -5.825 -14.446 -4.066 1.00 95.81 72 PHE A C 1
ATOM 553 O O . PHE A 1 72 ? -5.368 -14.553 -5.208 1.00 95.81 72 PHE A O 1
ATOM 560 N N . LEU A 1 73 ? -5.175 -14.933 -3.006 1.00 94.75 73 LEU A N 1
ATOM 561 C CA . LEU A 1 73 ? -3.967 -15.750 -3.140 1.00 94.75 73 LEU A CA 1
ATOM 562 C C . LEU A 1 73 ? -4.275 -17.114 -3.776 1.00 94.75 73 LEU A C 1
ATOM 564 O O . LEU A 1 73 ? -3.552 -17.541 -4.675 1.00 94.75 73 LEU A O 1
ATOM 568 N N . VAL A 1 74 ? -5.372 -17.766 -3.374 1.00 93.62 74 VAL A N 1
ATOM 569 C CA . VAL A 1 74 ? -5.801 -19.066 -3.921 1.00 93.62 74 VAL A CA 1
ATOM 570 C C . VAL A 1 74 ? -6.277 -18.934 -5.369 1.00 93.62 74 VAL A C 1
ATOM 572 O O . VAL A 1 74 ? -5.850 -19.706 -6.227 1.00 93.62 74 VAL A O 1
ATOM 575 N N . LEU A 1 75 ? -7.106 -17.930 -5.678 1.00 90.75 75 LEU A N 1
ATOM 576 C CA . LEU A 1 75 ? -7.599 -17.689 -7.042 1.00 90.75 75 LEU A CA 1
ATOM 577 C C . LEU A 1 75 ? -6.458 -17.444 -8.043 1.00 90.75 75 LEU A C 1
ATOM 579 O O . LEU A 1 75 ? -6.564 -17.833 -9.205 1.00 90.75 75 LEU A O 1
ATOM 583 N N . GLY A 1 76 ? -5.360 -16.832 -7.591 1.00 85.12 76 GLY A N 1
ATOM 584 C CA . GLY A 1 76 ? -4.168 -16.578 -8.396 1.00 85.12 76 GLY A CA 1
ATOM 585 C C . GLY A 1 76 ? -3.019 -17.563 -8.180 1.00 85.12 76 GLY A C 1
ATOM 586 O O . GLY A 1 76 ? -1.897 -17.267 -8.588 1.00 85.12 76 GLY A O 1
ATOM 587 N N . TRP A 1 77 ? -3.250 -18.738 -7.578 1.00 82.25 77 TRP A N 1
ATOM 588 C CA . TRP A 1 77 ? -2.171 -19.681 -7.237 1.00 82.25 77 TRP A CA 1
ATOM 589 C C . TRP A 1 77 ? -1.296 -20.072 -8.441 1.00 82.25 77 TRP A C 1
ATOM 591 O O . TRP A 1 77 ? -0.084 -20.241 -8.328 1.00 82.25 77 TRP A O 1
ATOM 601 N N . LYS A 1 78 ? -1.884 -20.149 -9.642 1.00 75.75 78 LYS A N 1
ATOM 602 C CA . LYS A 1 78 ? -1.151 -20.471 -10.881 1.00 75.75 78 LYS A CA 1
ATOM 603 C C . LYS A 1 78 ? -0.114 -19.404 -11.270 1.00 75.75 78 LYS A C 1
ATOM 605 O O . LYS A 1 78 ? 0.849 -19.726 -11.967 1.00 75.75 78 LYS A O 1
ATOM 610 N N . ASN A 1 79 ? -0.277 -18.165 -10.806 1.00 68.06 79 ASN A N 1
ATOM 611 C CA . ASN A 1 79 ? 0.647 -17.064 -11.078 1.00 68.06 79 ASN A CA 1
ATOM 612 C C . ASN A 1 79 ? 1.908 -17.126 -10.208 1.00 68.06 79 ASN A C 1
ATOM 614 O O . ASN A 1 79 ? 2.975 -16.717 -10.667 1.00 68.06 79 ASN A O 1
ATOM 618 N N . LEU A 1 80 ? 1.825 -17.706 -9.001 1.00 61.66 80 LEU A N 1
ATOM 619 C CA . LEU A 1 80 ? 2.996 -17.938 -8.140 1.00 61.66 80 LEU A CA 1
ATOM 620 C C . LEU A 1 80 ? 4.056 -18.801 -8.840 1.00 61.66 80 LEU A C 1
ATOM 622 O O . LEU A 1 80 ? 5.250 -18.565 -8.685 1.00 61.66 80 L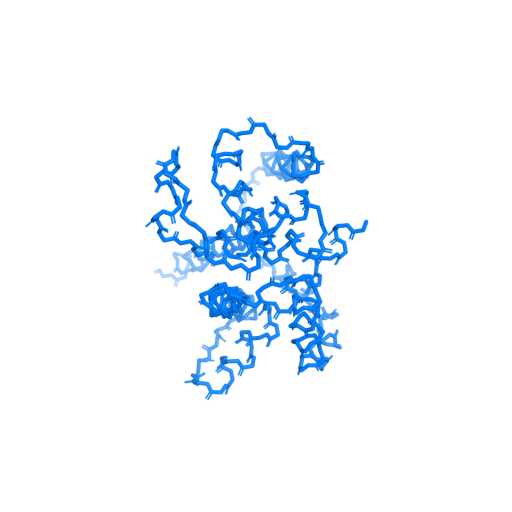EU A O 1
ATOM 626 N N . LEU A 1 81 ? 3.624 -19.753 -9.671 1.00 59.50 81 LEU A N 1
ATOM 627 C CA . LEU A 1 81 ? 4.515 -20.650 -10.415 1.00 59.50 81 LEU A CA 1
ATOM 628 C C . LEU A 1 81 ? 5.248 -19.953 -11.576 1.00 59.50 81 LEU A C 1
ATOM 630 O O . LEU A 1 81 ? 6.304 -20.417 -12.000 1.00 59.50 81 LEU A O 1
ATOM 634 N N . HIS A 1 82 ? 4.718 -18.836 -12.085 1.00 57.38 82 HIS A N 1
ATOM 635 C CA . HIS A 1 82 ? 5.313 -18.072 -13.190 1.00 57.38 82 HIS A CA 1
ATOM 636 C C . HIS A 1 82 ? 6.206 -16.910 -12.729 1.00 57.38 82 HIS A C 1
ATOM 638 O O . HIS A 1 82 ? 6.999 -16.399 -13.525 1.00 57.3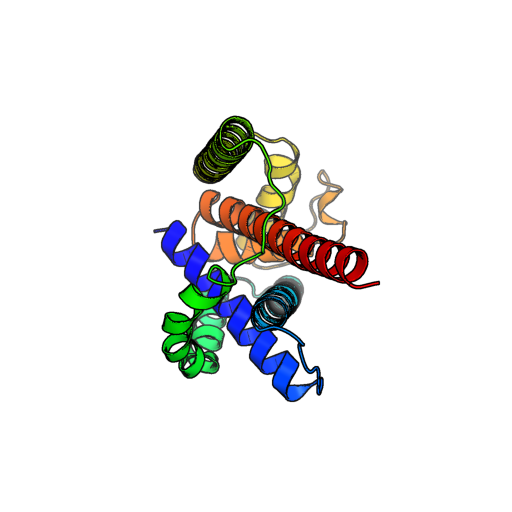8 82 HIS A O 1
ATOM 644 N N . PHE A 1 83 ? 6.121 -16.512 -11.456 1.00 52.41 83 PHE A N 1
ATOM 645 C CA . PHE A 1 83 ? 6.867 -15.381 -10.891 1.00 52.41 83 PHE A CA 1
ATOM 646 C C . PHE A 1 83 ? 8.394 -15.589 -10.899 1.00 52.41 83 PHE A C 1
ATOM 648 O O . PHE A 1 83 ? 9.154 -14.625 -10.938 1.00 52.41 83 PHE A O 1
ATOM 655 N N . THR A 1 84 ? 8.869 -16.836 -10.975 1.00 51.00 84 THR A N 1
ATOM 656 C CA . THR A 1 84 ? 10.301 -17.172 -11.103 1.00 51.00 84 THR A CA 1
ATOM 657 C C . THR A 1 84 ? 10.939 -16.678 -12.411 1.00 51.00 84 THR A C 1
ATOM 659 O O . THR A 1 84 ? 12.161 -16.609 -12.502 1.00 51.00 84 THR A O 1
ATOM 662 N N . LYS A 1 85 ? 10.143 -16.264 -13.412 1.00 50.28 85 LYS A N 1
ATOM 663 C CA . LYS A 1 85 ? 10.623 -15.642 -14.665 1.00 50.28 85 LYS A CA 1
ATOM 664 C C . LYS A 1 85 ? 10.661 -14.105 -14.635 1.00 50.28 85 LYS A C 1
ATOM 666 O O . LYS A 1 85 ? 11.016 -13.499 -15.648 1.00 50.28 85 LYS A O 1
ATOM 671 N N . LEU A 1 86 ? 10.311 -13.467 -13.511 1.00 51.94 86 LEU A N 1
ATOM 672 C CA . LEU A 1 86 ? 10.312 -12.003 -13.368 1.00 51.94 86 LEU A CA 1
ATOM 673 C C . LEU A 1 86 ? 11.732 -11.403 -13.392 1.00 51.94 86 LEU A C 1
ATOM 675 O O . LEU A 1 86 ? 11.895 -10.246 -13.775 1.00 51.94 86 LEU A O 1
ATOM 679 N N . SER A 1 87 ? 12.767 -12.194 -13.075 1.00 49.34 87 SER A N 1
ATOM 680 C CA . SER A 1 87 ? 14.171 -11.747 -13.130 1.00 49.34 87 SER A CA 1
ATOM 681 C C . SER A 1 87 ? 14.598 -11.267 -14.524 1.00 49.34 87 SER A C 1
ATOM 683 O O . SER A 1 87 ? 15.499 -10.443 -14.641 1.00 49.34 87 SER A O 1
ATOM 685 N N . ASN A 1 88 ? 13.899 -11.692 -15.583 1.00 50.47 88 ASN A N 1
ATOM 686 C CA . ASN A 1 88 ? 14.187 -11.264 -16.950 1.00 50.47 88 ASN A CA 1
ATOM 687 C C . ASN A 1 88 ? 13.639 -9.869 -17.310 1.00 50.47 88 ASN A C 1
ATOM 689 O O . ASN A 1 88 ? 13.998 -9.355 -18.366 1.00 50.47 88 ASN A O 1
ATOM 693 N N . ILE A 1 89 ? 12.808 -9.233 -16.470 1.00 55.50 89 ILE A N 1
ATOM 694 C CA . ILE A 1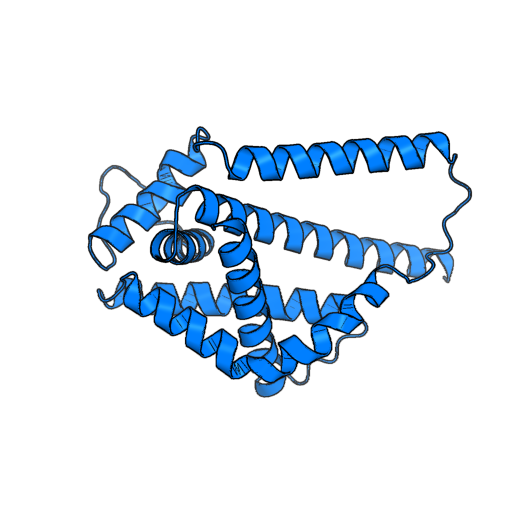 89 ? 12.276 -7.880 -16.741 1.00 55.50 89 ILE A CA 1
ATOM 695 C C . ILE A 1 89 ? 13.382 -6.818 -16.622 1.00 55.50 89 ILE A C 1
ATOM 697 O O . ILE A 1 89 ? 13.439 -5.887 -17.426 1.00 55.50 89 ILE A O 1
ATOM 701 N N . PHE A 1 90 ? 14.309 -6.994 -15.677 1.00 55.28 90 PHE A N 1
ATOM 702 C CA . PHE A 1 90 ? 15.454 -6.097 -15.490 1.00 55.28 90 PHE A CA 1
ATOM 703 C C . PHE A 1 90 ? 16.637 -6.406 -16.421 1.00 55.28 90 PHE A C 1
ATOM 705 O O . PHE A 1 90 ? 17.521 -5.570 -16.571 1.00 55.28 90 PHE A O 1
ATOM 712 N N . ASN A 1 91 ? 16.630 -7.556 -17.104 1.00 50.00 91 ASN A N 1
ATOM 713 C CA . ASN A 1 91 ? 17.724 -8.001 -17.978 1.00 50.00 91 ASN A CA 1
ATOM 714 C C . ASN A 1 91 ? 17.616 -7.500 -19.425 1.00 50.00 91 ASN A C 1
ATOM 716 O O . ASN A 1 91 ? 18.328 -7.993 -20.297 1.00 50.00 91 ASN A O 1
ATOM 720 N N . SER A 1 92 ? 16.736 -6.539 -19.721 1.00 49.28 92 SER A N 1
ATOM 721 C CA . SER A 1 92 ? 16.764 -5.902 -21.040 1.00 49.28 92 SER A CA 1
ATOM 722 C C . SER A 1 92 ? 18.010 -5.019 -21.138 1.00 49.28 92 SER A C 1
ATOM 724 O O . SER A 1 92 ? 18.097 -4.062 -20.363 1.00 49.28 92 SER A O 1
ATOM 726 N N . PRO A 1 93 ? 18.945 -5.276 -22.072 1.00 43.31 93 PRO A N 1
ATOM 727 C CA . PRO A 1 93 ? 20.053 -4.370 -22.312 1.00 43.31 93 PRO A CA 1
ATOM 728 C C . PRO A 1 93 ? 19.471 -3.078 -22.883 1.00 43.31 93 PRO A C 1
ATOM 730 O O . PRO A 1 93 ? 19.148 -2.978 -24.064 1.00 43.31 93 PRO A O 1
ATOM 733 N N . ILE A 1 94 ? 19.265 -2.086 -22.022 1.00 53.81 94 ILE A N 1
ATOM 734 C CA . ILE A 1 94 ? 19.137 -0.713 -22.485 1.00 53.81 94 ILE A CA 1
ATOM 735 C C . ILE A 1 94 ? 20.542 -0.360 -22.953 1.00 53.81 94 ILE A C 1
ATOM 737 O O . ILE A 1 94 ? 21.461 -0.318 -22.137 1.00 53.81 94 ILE A O 1
ATOM 741 N N . SER A 1 95 ? 20.718 -0.178 -24.260 1.00 48.88 95 SER A N 1
ATOM 742 C CA . SER A 1 95 ? 21.922 0.417 -24.831 1.00 48.88 95 SER A CA 1
ATOM 743 C C . SER A 1 95 ? 22.056 1.812 -24.229 1.00 48.88 95 SER A C 1
ATOM 745 O O . SER A 1 95 ? 21.376 2.747 -24.649 1.00 48.88 95 SER A O 1
ATOM 747 N N . GLN A 1 96 ? 22.825 1.919 -23.148 1.00 56.81 96 GLN A N 1
ATOM 748 C CA . GLN A 1 96 ? 22.990 3.170 -22.427 1.00 56.81 96 GLN A CA 1
ATOM 749 C C . GLN A 1 96 ? 23.944 4.061 -23.227 1.00 56.81 96 GLN A C 1
ATOM 751 O O . GLN A 1 96 ? 24.957 3.562 -23.729 1.00 56.81 96 GLN A O 1
ATOM 756 N N . PRO A 1 97 ? 23.635 5.361 -23.376 1.00 54.81 97 PRO A N 1
ATOM 757 C CA . PRO A 1 97 ? 24.600 6.313 -23.907 1.00 54.81 97 PRO A CA 1
ATOM 758 C C . PRO A 1 97 ? 25.874 6.273 -23.051 1.00 54.81 97 PRO A C 1
ATOM 760 O O . PRO A 1 97 ? 25.835 5.847 -21.895 1.00 54.81 97 PRO A O 1
ATOM 763 N N . ALA A 1 98 ? 27.004 6.687 -23.623 1.00 57.38 98 ALA A N 1
ATOM 764 C CA . ALA A 1 98 ? 28.292 6.749 -22.937 1.00 57.38 98 ALA A CA 1
ATOM 765 C C . ALA A 1 98 ? 28.278 7.824 -21.827 1.00 57.38 98 ALA A C 1
ATOM 767 O O . ALA A 1 98 ? 28.876 8.885 -21.963 1.00 57.38 98 ALA A O 1
ATOM 768 N N . GLU A 1 99 ? 27.541 7.577 -20.747 1.00 61.22 99 GLU A N 1
ATOM 769 C CA . GLU A 1 99 ? 27.642 8.327 -19.502 1.00 61.22 99 GLU A CA 1
ATOM 770 C C . GLU A 1 99 ? 28.911 7.915 -18.757 1.00 61.22 99 GLU A C 1
ATOM 772 O O . GLU A 1 99 ? 29.314 6.746 -18.768 1.00 61.22 99 GLU A O 1
ATOM 777 N N . ASP A 1 100 ? 29.517 8.881 -18.067 1.00 72.62 100 ASP A N 1
ATOM 778 C CA . ASP A 1 100 ? 30.609 8.620 -17.141 1.00 72.62 100 ASP A CA 1
ATOM 779 C C . ASP A 1 100 ? 30.163 7.592 -16.087 1.00 72.62 100 ASP A C 1
ATOM 781 O O . ASP A 1 100 ? 29.250 7.821 -15.284 1.00 72.62 100 ASP A O 1
ATOM 785 N N . SER A 1 101 ? 30.831 6.436 -16.095 1.00 78.50 101 SER A N 1
ATOM 786 C CA . SER A 1 101 ? 30.581 5.328 -15.173 1.00 78.50 101 SER A CA 1
ATOM 787 C C . SER A 1 101 ? 30.612 5.745 -13.695 1.00 78.50 101 SER A C 1
ATOM 789 O O . SER A 1 101 ? 29.926 5.123 -12.881 1.00 78.50 101 SER A O 1
ATOM 791 N N . GLY A 1 102 ? 31.348 6.812 -13.351 1.00 87.06 102 GLY A N 1
ATOM 792 C CA . GLY A 1 102 ? 31.420 7.357 -11.997 1.00 87.06 102 GLY A CA 1
ATOM 793 C C . GLY A 1 102 ? 30.102 7.974 -11.526 1.00 87.06 102 GLY A C 1
ATOM 794 O O . GLY A 1 102 ? 29.585 7.591 -10.473 1.00 87.06 102 GLY A O 1
ATOM 795 N N . ILE A 1 103 ? 29.519 8.879 -12.321 1.00 87.56 103 ILE A N 1
ATOM 796 C CA . ILE A 1 103 ? 28.252 9.553 -11.985 1.00 87.56 103 ILE A CA 1
ATOM 797 C C . ILE A 1 103 ? 27.124 8.526 -11.894 1.00 87.56 103 ILE A C 1
ATOM 799 O O . ILE A 1 103 ? 26.362 8.533 -10.928 1.00 87.56 103 ILE A O 1
ATOM 803 N N . ARG A 1 104 ? 27.066 7.576 -12.835 1.00 85.25 104 ARG A N 1
ATOM 804 C CA . ARG A 1 104 ? 26.038 6.528 -12.838 1.00 85.25 104 ARG A CA 1
ATOM 805 C C . ARG A 1 104 ? 26.059 5.694 -11.555 1.00 85.25 104 ARG A C 1
ATOM 807 O O . ARG A 1 104 ? 25.017 5.500 -10.928 1.00 85.25 104 ARG A O 1
ATOM 814 N N . ASN A 1 105 ? 27.237 5.216 -11.151 1.00 87.56 105 ASN A N 1
ATOM 815 C CA . ASN A 1 105 ? 27.386 4.403 -9.942 1.00 87.56 105 ASN A CA 1
ATOM 816 C C . ASN A 1 105 ? 27.046 5.206 -8.677 1.00 87.56 105 ASN A C 1
ATOM 818 O O . ASN A 1 105 ? 26.423 4.669 -7.757 1.00 87.56 105 ASN A O 1
ATOM 822 N N . LEU A 1 106 ? 27.405 6.493 -8.641 1.00 91.94 106 LEU A N 1
ATOM 823 C CA . LEU A 1 106 ? 27.054 7.393 -7.544 1.00 91.94 106 LEU A CA 1
ATOM 824 C C . LE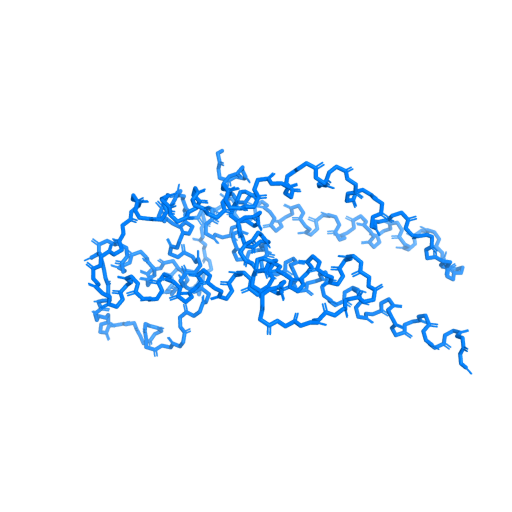U A 1 106 ? 25.534 7.577 -7.439 1.00 91.94 106 LEU A C 1
ATOM 826 O O . LEU A 1 106 ? 24.972 7.388 -6.361 1.00 91.94 106 LEU A O 1
ATOM 830 N N . THR A 1 107 ? 24.855 7.871 -8.551 1.00 89.88 107 THR A N 1
ATOM 831 C CA . THR A 1 107 ? 23.394 8.022 -8.591 1.00 89.88 107 THR A CA 1
ATOM 832 C C . THR A 1 107 ? 22.683 6.735 -8.177 1.00 89.88 107 THR A C 1
ATOM 834 O O . THR A 1 107 ? 21.754 6.783 -7.373 1.00 89.88 107 THR A O 1
ATOM 837 N N . GLN A 1 108 ? 23.133 5.575 -8.664 1.00 90.19 108 GLN A N 1
ATOM 838 C CA . GLN A 1 108 ? 22.568 4.274 -8.285 1.00 90.19 108 GLN A CA 1
ATOM 839 C C . GLN A 1 108 ? 22.755 3.978 -6.793 1.00 90.19 108 GLN A C 1
ATOM 841 O O . GLN A 1 108 ? 21.816 3.527 -6.137 1.00 90.19 108 GLN A O 1
ATOM 846 N N . SER A 1 109 ? 23.934 4.273 -6.243 1.00 93.00 109 SER A N 1
ATOM 847 C CA . SER A 1 109 ? 24.218 4.085 -4.816 1.00 93.00 109 SER A CA 1
ATOM 848 C C . SER A 1 109 ? 23.366 5.011 -3.950 1.00 93.00 109 SER A C 1
ATOM 850 O O . SER A 1 109 ? 22.803 4.578 -2.946 1.00 93.00 109 SER A O 1
ATOM 852 N N . PHE A 1 110 ? 23.213 6.270 -4.364 1.00 95.19 110 PHE A N 1
ATOM 853 C CA . PHE A 1 110 ? 22.377 7.242 -3.667 1.00 95.19 110 PHE A CA 1
ATOM 854 C C . PHE A 1 110 ? 20.895 6.846 -3.694 1.00 95.19 110 PHE A C 1
ATOM 856 O O . PHE A 1 110 ? 20.241 6.847 -2.654 1.00 95.19 110 PHE A O 1
ATOM 863 N N . LEU A 1 111 ? 20.373 6.417 -4.848 1.00 93.69 111 LEU A N 1
ATOM 864 C CA . LEU A 1 111 ? 19.012 5.881 -4.958 1.00 93.69 111 LEU A CA 1
ATOM 865 C C . LEU A 1 111 ? 18.820 4.631 -4.092 1.00 93.69 111 LEU A C 1
ATOM 867 O O . LEU A 1 111 ? 17.810 4.518 -3.399 1.00 93.69 111 LEU A O 1
ATOM 871 N N . GLY A 1 112 ? 19.794 3.717 -4.087 1.00 93.81 112 GLY A N 1
ATOM 872 C CA . GLY A 1 112 ? 19.777 2.535 -3.227 1.00 93.81 112 GLY A CA 1
ATOM 873 C C . GLY A 1 112 ? 19.704 2.904 -1.744 1.00 93.81 112 GLY A C 1
ATOM 874 O O . GLY A 1 112 ? 18.885 2.351 -1.011 1.00 93.81 112 GLY A O 1
ATOM 875 N N . LEU A 1 113 ? 20.488 3.897 -1.316 1.00 96.81 113 LEU A N 1
ATOM 876 C CA . LEU A 1 113 ? 20.435 4.427 0.044 1.00 96.81 113 LEU A CA 1
ATOM 877 C C . LEU A 1 113 ? 19.060 5.030 0.370 1.00 96.81 113 LEU A C 1
ATOM 879 O O . LEU A 1 113 ? 18.506 4.723 1.421 1.00 96.81 113 LEU A O 1
ATOM 883 N N . LEU A 1 114 ? 18.475 5.831 -0.527 1.00 96.62 114 LEU A N 1
ATOM 884 C CA . LEU A 1 114 ? 17.138 6.407 -0.327 1.00 96.62 114 LEU A CA 1
ATOM 885 C C . LEU A 1 114 ? 16.053 5.333 -0.186 1.00 96.62 114 LEU A C 1
ATOM 887 O O . LEU A 1 114 ? 15.172 5.458 0.666 1.00 96.62 114 LEU A O 1
ATOM 891 N N . VAL A 1 115 ? 16.124 4.261 -0.980 1.00 96.06 115 VAL A N 1
ATOM 892 C CA . VAL A 1 115 ? 15.208 3.116 -0.868 1.00 96.06 115 VAL A CA 1
ATOM 893 C C . VAL A 1 115 ? 15.366 2.431 0.488 1.00 96.06 115 VAL A C 1
ATOM 895 O O . VAL A 1 115 ? 14.366 2.190 1.163 1.00 96.06 115 VAL A O 1
ATOM 898 N N . LEU A 1 116 ? 16.602 2.166 0.924 1.00 96.31 116 LEU A N 1
ATOM 899 C CA . LEU A 1 116 ? 16.869 1.555 2.229 1.00 96.31 116 LEU A CA 1
ATOM 900 C C . LEU A 1 116 ? 16.360 2.424 3.385 1.00 96.31 116 LEU A C 1
ATOM 902 O O . LEU A 1 116 ? 15.713 1.907 4.294 1.00 96.31 116 LEU A O 1
ATOM 906 N N . LEU A 1 117 ? 16.591 3.738 3.327 1.00 97.12 117 LEU A N 1
ATOM 907 C CA . LEU A 1 117 ? 16.090 4.684 4.325 1.00 97.12 117 LEU A CA 1
ATOM 908 C C . LEU A 1 117 ? 14.558 4.745 4.339 1.00 97.12 117 LEU A C 1
ATOM 910 O O . LEU A 1 117 ? 13.972 4.784 5.416 1.00 97.12 117 LEU A O 1
ATOM 914 N N . SER A 1 118 ? 13.908 4.691 3.173 1.00 96.19 118 SER A N 1
ATOM 915 C CA . SER A 1 118 ? 12.440 4.698 3.062 1.00 96.19 118 SER A CA 1
ATOM 916 C C . SER A 1 118 ? 11.805 3.414 3.604 1.00 96.19 118 SER A C 1
ATOM 918 O O . SER A 1 118 ? 10.753 3.445 4.234 1.00 96.19 118 SER A O 1
ATOM 920 N N . ILE A 1 119 ? 12.448 2.263 3.393 1.00 96.12 119 ILE A N 1
ATOM 921 C CA . ILE A 1 119 ? 12.008 1.000 3.999 1.00 96.12 119 ILE A CA 1
ATOM 922 C C . ILE A 1 119 ? 12.221 1.055 5.516 1.00 96.12 119 ILE A C 1
ATOM 924 O O . ILE A 1 119 ? 11.328 0.684 6.273 1.00 96.12 119 ILE A O 1
ATOM 928 N N . GLY A 1 120 ? 13.378 1.553 5.965 1.00 96.75 120 GLY A N 1
ATOM 929 C CA . GLY A 1 120 ? 13.678 1.738 7.384 1.00 96.75 120 GLY A CA 1
ATOM 930 C C . GLY A 1 120 ? 12.672 2.652 8.088 1.00 96.75 120 GLY A C 1
ATOM 931 O O . GLY A 1 120 ? 12.213 2.319 9.179 1.00 96.75 120 GLY A O 1
ATOM 932 N N . SER A 1 121 ? 12.264 3.753 7.451 1.00 95.75 121 SER A N 1
ATOM 933 C CA . SER A 1 121 ? 11.253 4.659 8.002 1.00 95.75 121 SER A CA 1
ATOM 934 C C . SER A 1 121 ? 9.866 4.019 8.076 1.00 95.75 121 SER A C 1
ATOM 936 O O . SER A 1 121 ? 9.176 4.230 9.065 1.00 95.75 121 SER A O 1
ATOM 938 N N . ALA A 1 122 ? 9.483 3.172 7.114 1.00 96.38 122 ALA A N 1
ATOM 939 C CA . ALA A 1 122 ? 8.216 2.437 7.167 1.00 96.38 122 ALA A CA 1
ATOM 940 C C . ALA A 1 122 ? 8.154 1.409 8.318 1.00 96.38 122 ALA A C 1
ATOM 942 O O . ALA A 1 122 ? 7.068 1.081 8.797 1.00 96.38 122 ALA A O 1
ATOM 943 N N . PHE A 1 123 ? 9.303 0.904 8.783 1.00 96.88 123 PHE A N 1
ATOM 944 C CA . PHE A 1 123 ? 9.383 0.065 9.986 1.00 96.88 123 PHE A CA 1
ATOM 945 C C . PHE A 1 123 ? 9.454 0.864 11.288 1.00 96.88 123 PHE A C 1
ATOM 947 O O . PHE A 1 123 ? 9.139 0.323 12.348 1.00 96.88 123 PHE A O 1
ATOM 954 N N . ALA A 1 124 ? 9.855 2.131 11.227 1.00 96.00 124 ALA A N 1
ATOM 955 C CA . ALA A 1 124 ? 9.860 2.998 12.390 1.00 96.00 124 ALA A CA 1
ATOM 956 C C . ALA A 1 124 ? 8.423 3.402 12.788 1.00 96.00 124 ALA A C 1
ATOM 958 O O . ALA A 1 124 ? 7.498 3.358 11.966 1.00 96.00 124 ALA A O 1
ATOM 959 N N . PRO A 1 125 ? 8.208 3.810 14.052 1.00 95.62 125 PRO A N 1
ATOM 960 C CA . PRO A 1 125 ? 6.949 4.416 14.463 1.00 95.62 125 PRO A CA 1
ATOM 961 C C . PRO A 1 125 ? 6.611 5.633 13.597 1.00 95.62 125 PRO A C 1
ATOM 963 O O . PRO A 1 125 ? 7.465 6.491 13.360 1.00 95.62 125 PRO A O 1
ATOM 966 N N . ALA A 1 126 ? 5.357 5.718 13.152 1.00 94.56 126 ALA A N 1
ATOM 967 C CA . ALA A 1 126 ? 4.886 6.858 12.382 1.00 94.56 126 ALA A CA 1
ATOM 968 C C . ALA A 1 126 ? 5.000 8.145 13.213 1.00 94.56 126 ALA A C 1
ATOM 970 O O . ALA A 1 126 ? 4.510 8.219 14.339 1.00 94.56 126 ALA A O 1
ATOM 971 N N . PHE A 1 127 ? 5.636 9.163 12.640 1.00 93.38 127 PHE A N 1
ATOM 972 C CA . PHE A 1 127 ? 5.795 10.484 13.258 1.00 93.38 127 PHE A CA 1
ATOM 973 C C . PHE A 1 127 ? 5.269 11.618 12.367 1.00 93.38 127 PHE A C 1
ATOM 975 O O . PHE A 1 127 ? 5.139 12.753 12.821 1.00 93.38 127 PHE A O 1
ATOM 982 N N . ALA A 1 128 ? 4.978 11.324 11.097 1.00 93.44 128 ALA A N 1
ATOM 983 C CA . ALA A 1 128 ? 4.452 12.298 10.157 1.00 93.44 128 ALA A CA 1
ATOM 984 C C . ALA A 1 128 ? 3.004 12.666 10.516 1.00 93.44 128 ALA A C 1
ATOM 986 O O . ALA A 1 128 ? 2.199 11.810 10.892 1.00 93.44 128 ALA A O 1
ATOM 987 N N . ASN A 1 129 ? 2.681 13.957 10.424 1.00 94.44 129 ASN A N 1
ATOM 988 C CA . ASN A 1 129 ? 1.393 14.478 10.878 1.00 94.44 129 ASN A CA 1
ATOM 989 C C . ASN A 1 129 ? 0.221 13.890 10.076 1.00 94.44 129 ASN A C 1
ATOM 991 O O . ASN A 1 129 ? -0.778 13.477 10.646 1.00 94.44 129 ASN A O 1
ATOM 995 N N . ASP A 1 130 ? 0.364 13.788 8.758 1.00 92.75 130 ASP A N 1
ATOM 996 C CA . ASP A 1 130 ? -0.613 13.142 7.878 1.00 92.75 130 ASP A CA 1
ATOM 997 C C . ASP A 1 130 ? -0.851 11.667 8.232 1.00 92.75 130 ASP A C 1
ATOM 999 O O . ASP A 1 130 ? -1.998 11.220 8.343 1.00 92.75 130 ASP A O 1
ATOM 1003 N N . ALA A 1 131 ? 0.226 10.926 8.498 1.00 94.12 131 ALA A N 1
ATOM 1004 C CA . ALA A 1 131 ? 0.155 9.538 8.916 1.00 94.12 131 ALA A CA 1
ATOM 1005 C C . ALA A 1 131 ? -0.644 9.385 10.214 1.00 94.12 131 ALA A C 1
ATOM 1007 O O . ALA A 1 131 ? -1.546 8.549 10.298 1.00 94.12 131 ALA A O 1
ATOM 1008 N N . LEU A 1 132 ? -0.348 10.221 11.210 1.00 95.62 132 LEU A N 1
ATOM 1009 C CA . LEU A 1 132 ? -1.004 10.181 12.513 1.00 95.62 132 LEU A CA 1
ATOM 1010 C C . LEU A 1 132 ? -2.450 10.677 12.465 1.00 95.62 132 LEU A C 1
ATOM 1012 O O . LEU A 1 132 ? -3.298 10.121 13.157 1.00 95.62 132 LEU A O 1
ATOM 1016 N N . VAL A 1 133 ? -2.744 11.696 11.660 1.00 96.06 133 VAL A N 1
ATOM 1017 C CA . VAL A 1 133 ? -4.063 12.334 11.634 1.00 96.06 133 VAL A CA 1
ATOM 1018 C C . VAL A 1 133 ? -5.066 11.546 10.804 1.00 96.06 133 VAL A C 1
ATOM 1020 O O . VAL A 1 133 ? -6.223 11.457 11.214 1.00 96.06 133 VAL A O 1
ATOM 1023 N N . TYR A 1 134 ? -4.678 10.972 9.662 1.00 95.56 134 TYR A N 1
ATOM 1024 C CA . TYR A 1 134 ? -5.666 10.327 8.795 1.00 95.56 134 TYR A CA 1
ATOM 1025 C C . TYR A 1 134 ? -5.236 9.011 8.161 1.00 95.56 134 TYR A C 1
ATOM 1027 O O . TYR A 1 134 ? -6.062 8.103 8.154 1.00 95.56 134 TYR A O 1
ATOM 1035 N N . HIS A 1 135 ? -3.982 8.820 7.736 1.00 96.81 135 HIS A N 1
ATOM 1036 C CA . HIS A 1 135 ? -3.629 7.529 7.124 1.00 96.81 135 HIS A CA 1
ATOM 1037 C C . HIS A 1 135 ? -3.658 6.358 8.119 1.00 96.81 135 HIS A C 1
ATOM 1039 O O . HIS A 1 135 ? -3.913 5.227 7.720 1.00 96.81 135 HIS A O 1
ATOM 1045 N N . LEU A 1 136 ? -3.425 6.598 9.414 1.00 97.75 136 LEU A N 1
ATOM 1046 C CA . LEU A 1 136 ? -3.536 5.571 10.456 1.00 97.75 136 LEU A CA 1
ATOM 1047 C C . LEU A 1 136 ? -4.775 5.762 11.330 1.00 97.75 136 LEU A C 1
ATOM 1049 O O . LEU A 1 136 ? -5.488 4.793 11.582 1.00 97.75 136 LEU A O 1
ATOM 1053 N N . ALA A 1 137 ? -5.052 6.981 11.803 1.00 97.19 137 ALA A N 1
ATOM 1054 C CA . ALA A 1 137 ? -6.127 7.193 12.774 1.00 97.19 137 ALA A CA 1
ATOM 1055 C C . ALA A 1 137 ? -7.525 6.888 12.217 1.00 97.19 137 ALA A C 1
ATOM 1057 O O . ALA A 1 137 ? -8.308 6.233 12.905 1.00 97.19 137 ALA A O 1
ATOM 1058 N N . VAL A 1 138 ? -7.836 7.305 10.983 1.00 97.75 138 VAL A N 1
ATOM 1059 C CA . VAL A 1 138 ? -9.159 7.056 10.383 1.00 97.75 138 VAL A CA 1
ATOM 1060 C C . VAL A 1 138 ? -9.365 5.554 10.115 1.00 97.75 138 VAL A C 1
ATOM 1062 O O . VAL A 1 138 ? -10.335 4.997 10.634 1.00 97.75 138 VAL A O 1
ATOM 1065 N N . PRO A 1 139 ? -8.436 4.840 9.444 1.00 98.00 139 PRO A N 1
ATOM 1066 C CA . PRO A 1 139 ? -8.509 3.386 9.305 1.00 98.00 139 PRO A CA 1
ATOM 1067 C C . PRO A 1 139 ? -8.617 2.617 10.621 1.00 98.00 139 PRO A C 1
ATOM 1069 O O . PRO A 1 139 ? -9.411 1.680 10.712 1.00 98.00 139 PRO A O 1
ATOM 1072 N N . LYS A 1 140 ? -7.857 3.010 11.654 1.00 97.94 140 LYS A N 1
ATOM 1073 C CA . LYS A 1 140 ? -7.939 2.384 12.983 1.00 97.94 140 LYS A CA 1
ATOM 1074 C C . LYS A 1 140 ? -9.319 2.566 13.601 1.00 97.94 140 LYS A C 1
ATOM 1076 O O . LYS A 1 140 ? -9.860 1.597 14.122 1.00 97.94 140 LYS A O 1
ATOM 1081 N N . ALA A 1 141 ? -9.899 3.762 13.518 1.00 97.88 141 ALA A N 1
ATOM 1082 C CA . ALA A 1 141 ? -11.234 4.022 14.045 1.00 97.88 141 ALA A CA 1
ATOM 1083 C C . ALA A 1 141 ? -12.301 3.167 13.341 1.00 97.88 141 ALA A C 1
ATOM 1085 O O . ALA A 1 141 ? -13.149 2.566 14.007 1.00 97.88 141 ALA A O 1
ATOM 1086 N N . PHE A 1 142 ? -12.230 3.045 12.012 1.00 97.94 142 PHE A N 1
ATOM 1087 C CA . PHE A 1 142 ? -13.156 2.192 11.262 1.00 97.94 142 PHE A CA 1
ATOM 1088 C C . PHE A 1 142 ? -12.987 0.711 11.603 1.00 97.94 142 PHE A C 1
ATOM 1090 O O . PHE A 1 142 ? -13.966 0.003 11.822 1.00 97.94 142 PHE A O 1
ATOM 1097 N N . LEU A 1 143 ? -11.745 0.236 11.715 1.00 98.06 143 LEU A N 1
ATOM 1098 C CA . LEU A 1 143 ? -11.473 -1.153 12.076 1.00 98.06 143 LEU A CA 1
ATOM 1099 C C . LEU A 1 143 ? -11.920 -1.482 13.511 1.00 98.06 143 LEU A C 1
ATOM 1101 O O . LEU A 1 143 ? -12.462 -2.557 13.747 1.00 98.06 143 LEU A O 1
ATOM 1105 N N . GLN A 1 144 ? -11.721 -0.566 14.464 1.00 97.75 144 GLN A N 1
ATOM 1106 C CA . GLN A 1 144 ? -12.118 -0.744 15.868 1.00 97.75 144 GLN A CA 1
ATOM 1107 C C . GLN A 1 144 ? -13.637 -0.779 16.057 1.00 97.75 144 GLN A C 1
ATOM 1109 O O . GLN A 1 144 ? -14.135 -1.528 16.892 1.00 97.75 144 GLN A O 1
ATOM 1114 N N . THR A 1 145 ? -14.369 0.032 15.294 1.00 97.38 145 THR A N 1
ATOM 1115 C CA . THR A 1 145 ? -15.839 0.090 15.347 1.00 97.38 145 THR A CA 1
ATOM 1116 C C . THR A 1 145 ? -16.510 -0.943 14.443 1.00 97.38 145 THR A C 1
ATOM 1118 O O . THR A 1 145 ? -17.725 -1.110 14.494 1.00 97.38 145 THR A O 1
ATOM 1121 N N . GLY A 1 146 ? -15.724 -1.652 13.630 1.00 97.38 146 GLY A N 1
ATOM 1122 C CA . GLY A 1 146 ? -16.210 -2.620 12.656 1.00 97.38 146 GLY A CA 1
ATOM 1123 C C . GLY A 1 146 ? -16.868 -1.991 11.429 1.00 97.38 146 GLY A C 1
ATOM 1124 O O . GLY A 1 146 ? -17.419 -2.710 10.601 1.00 97.38 146 GLY A O 1
ATOM 1125 N N . GLY A 1 147 ? -16.809 -0.669 11.262 1.00 96.38 147 GLY A N 1
ATOM 1126 C CA . GLY A 1 147 ? -17.501 0.021 10.183 1.00 96.38 147 GLY A CA 1
ATOM 1127 C C . GLY A 1 147 ? -17.205 1.508 10.099 1.00 96.38 147 GLY A C 1
ATOM 1128 O O . GLY A 1 147 ? -16.297 2.031 10.736 1.00 96.38 147 GLY A O 1
ATOM 1129 N N . LEU A 1 148 ? -17.983 2.204 9.278 1.00 95.56 148 LEU A N 1
ATOM 1130 C CA . LEU A 1 148 ? -17.892 3.654 9.160 1.00 95.56 148 LEU A CA 1
ATOM 1131 C C . LEU A 1 148 ? -18.312 4.325 10.482 1.00 95.56 148 LEU A C 1
ATOM 1133 O O . LEU A 1 148 ? -19.414 4.087 10.976 1.00 95.56 148 LEU A O 1
ATOM 1137 N N . VAL A 1 149 ? -17.468 5.208 11.026 1.00 95.31 149 VAL A N 1
ATOM 1138 C CA . VAL A 1 149 ? -17.778 6.008 12.224 1.00 95.31 149 VAL A CA 1
ATOM 1139 C C . VAL A 1 149 ? -17.560 7.498 11.968 1.00 95.31 149 VAL A C 1
ATOM 1141 O O . VAL A 1 149 ? -16.631 7.898 11.269 1.00 95.31 149 VAL A O 1
ATOM 1144 N N . HIS A 1 150 ? -18.422 8.339 12.540 1.00 92.81 150 HIS A N 1
ATOM 1145 C CA . HIS A 1 150 ? -18.267 9.787 12.462 1.00 92.81 150 HIS A CA 1
ATOM 1146 C C . HIS A 1 150 ? -17.155 10.272 13.404 1.00 92.81 150 HIS A C 1
ATOM 1148 O O . HIS A 1 150 ? -17.209 10.032 14.610 1.00 92.81 150 HIS A O 1
ATOM 1154 N N . LEU A 1 151 ? -16.168 10.986 12.856 1.00 95.19 151 LEU A N 1
ATOM 1155 C CA . LEU A 1 151 ? -15.063 11.581 13.609 1.00 95.19 151 LEU A CA 1
ATOM 1156 C C . LEU A 1 151 ? -15.202 13.114 13.598 1.00 95.19 151 LEU A C 1
ATOM 1158 O O . LEU A 1 151 ? -14.652 13.768 12.710 1.00 95.19 151 LEU A O 1
ATOM 1162 N N . PRO A 1 152 ? -15.919 13.716 14.569 1.00 92.38 152 PRO A N 1
ATOM 1163 C CA . PRO A 1 152 ? -16.318 15.128 14.511 1.00 92.38 152 PRO A CA 1
ATOM 1164 C C . PRO A 1 152 ? -15.132 16.102 14.499 1.00 92.38 152 PRO A C 1
ATOM 1166 O O . PRO A 1 152 ? -15.220 17.182 13.924 1.00 92.38 152 PRO A O 1
ATOM 1169 N N . ASN A 1 153 ? -14.000 15.700 15.082 1.00 93.25 153 ASN A N 1
ATOM 1170 C CA . ASN A 1 153 ? -12.785 16.512 15.163 1.00 93.25 153 ASN A CA 1
ATOM 1171 C C . ASN A 1 153 ? -11.750 16.150 14.082 1.00 93.25 153 ASN A C 1
ATOM 1173 O O . ASN A 1 153 ? -10.592 16.545 14.185 1.00 93.25 153 ASN A O 1
ATOM 1177 N N . ASN A 1 154 ? -12.137 15.367 13.069 1.00 94.75 154 ASN A N 1
ATOM 1178 C CA . ASN A 1 154 ? -11.244 14.924 12.004 1.00 94.75 154 ASN A CA 1
ATOM 1179 C C . ASN A 1 154 ? -11.929 15.021 10.635 1.00 94.75 154 ASN A C 1
ATOM 1181 O O . ASN A 1 154 ? -12.532 14.063 10.143 1.00 94.75 154 ASN A O 1
ATOM 1185 N N . ILE A 1 155 ? -11.798 16.189 10.000 1.00 94.50 155 ILE A N 1
ATOM 1186 C CA . ILE A 1 155 ? -12.375 16.464 8.676 1.00 94.50 155 ILE A CA 1
ATOM 1187 C C . ILE A 1 155 ? -11.860 15.511 7.590 1.00 94.50 155 ILE A C 1
ATOM 1189 O O . ILE A 1 155 ? -12.586 15.219 6.643 1.00 94.50 155 ILE A O 1
ATOM 1193 N N . TYR A 1 156 ? -10.649 14.967 7.745 1.00 93.62 156 TYR A N 1
ATOM 1194 C CA . TYR A 1 156 ? -10.063 14.055 6.765 1.00 93.62 156 TYR A CA 1
ATOM 1195 C C . TYR A 1 156 ? -10.850 12.748 6.638 1.00 93.62 156 TYR A C 1
ATOM 1197 O O . TYR A 1 156 ? -10.772 12.108 5.597 1.00 93.62 156 TYR A O 1
ATOM 1205 N N . SER A 1 157 ? -11.669 12.383 7.632 1.00 92.81 157 SER A N 1
ATOM 1206 C CA . SER A 1 157 ? -12.589 11.237 7.540 1.00 92.81 157 SER A CA 1
ATOM 1207 C C . SER A 1 157 ? -13.685 11.397 6.476 1.00 92.81 157 SER A C 1
ATOM 1209 O O . SER A 1 157 ? -14.294 10.410 6.072 1.00 92.81 157 SER A O 1
ATOM 1211 N N . LEU A 1 158 ? -13.923 12.627 6.006 1.00 92.06 158 LEU A N 1
ATOM 1212 C CA . LEU A 1 158 ? -14.912 12.956 4.976 1.00 92.06 158 LEU A CA 1
ATOM 1213 C C . LEU A 1 158 ? -14.306 13.014 3.565 1.00 92.06 158 LEU A C 1
ATOM 1215 O O . LEU A 1 158 ? -15.037 13.166 2.587 1.00 92.06 158 LEU A O 1
ATOM 1219 N N . PHE A 1 159 ? -12.978 12.940 3.444 1.00 92.69 159 PHE A N 1
ATOM 1220 C CA . PHE A 1 159 ? -12.295 12.965 2.150 1.00 92.69 159 PHE A CA 1
ATOM 1221 C C . PHE A 1 159 ? -12.362 11.591 1.471 1.00 92.69 159 PHE A C 1
ATOM 1223 O O . PHE A 1 159 ? -12.630 10.596 2.145 1.00 92.69 159 PHE A O 1
ATOM 1230 N N . PRO A 1 160 ? -12.107 11.489 0.154 1.00 92.12 160 PRO A N 1
ATOM 1231 C CA . PRO A 1 160 ? -12.001 10.195 -0.515 1.00 92.12 160 PRO A CA 1
ATOM 1232 C C . PRO A 1 160 ? -10.962 9.289 0.167 1.00 92.12 160 PRO A C 1
ATOM 1234 O O . PRO A 1 160 ? -9.792 9.645 0.234 1.00 92.12 160 PRO A O 1
ATOM 1237 N N . GLN A 1 161 ? -11.392 8.117 0.647 1.00 94.81 161 GLN A N 1
ATOM 1238 C CA . GLN A 1 161 ? -10.600 7.224 1.513 1.00 94.81 161 GLN A CA 1
ATOM 1239 C C . GLN A 1 161 ? -9.868 6.098 0.753 1.00 94.81 161 GLN A C 1
ATOM 1241 O O . GLN A 1 161 ? -9.649 5.016 1.295 1.00 94.81 161 GLN A O 1
ATOM 1246 N N . GLN A 1 162 ? -9.543 6.279 -0.532 1.00 93.88 162 GLN A N 1
ATOM 1247 C CA . GLN A 1 162 ? -9.052 5.175 -1.375 1.00 93.88 162 GLN A CA 1
ATOM 1248 C C . GLN A 1 162 ? -7.776 4.527 -0.804 1.00 93.88 162 GLN A C 1
ATOM 1250 O O . GLN A 1 162 ? -7.680 3.298 -0.742 1.00 93.88 162 GLN A O 1
ATOM 1255 N N . ILE A 1 163 ? -6.798 5.341 -0.395 1.00 96.69 163 ILE A N 1
ATOM 1256 C CA . ILE A 1 163 ? -5.539 4.863 0.193 1.00 96.69 163 ILE A CA 1
ATOM 1257 C C . ILE A 1 163 ? -5.777 4.368 1.620 1.00 96.69 163 ILE A C 1
ATOM 1259 O O . ILE A 1 163 ? -5.250 3.332 2.016 1.00 96.69 163 ILE A O 1
ATOM 1263 N N . GLU A 1 164 ? -6.641 5.044 2.364 1.00 98.00 164 GLU A N 1
ATOM 1264 C CA . GLU A 1 164 ? -6.988 4.738 3.746 1.00 98.00 164 GLU A CA 1
ATOM 1265 C C . GLU A 1 164 ? -7.632 3.352 3.866 1.00 98.00 164 GLU A C 1
ATOM 1267 O O . GLU A 1 164 ? -7.355 2.630 4.818 1.00 98.00 164 GLU A O 1
ATOM 1272 N N . MET A 1 165 ? -8.401 2.900 2.870 1.00 98.50 165 MET A N 1
ATOM 1273 C CA . MET A 1 165 ? -8.925 1.527 2.832 1.00 98.50 165 MET A CA 1
ATOM 1274 C C . MET A 1 165 ? -7.829 0.470 2.649 1.00 98.50 165 MET A C 1
ATOM 1276 O O . MET A 1 165 ? -7.939 -0.632 3.188 1.00 98.50 165 MET A O 1
ATOM 1280 N N . LEU A 1 166 ? -6.746 0.792 1.934 1.00 98.56 166 LEU A N 1
ATOM 1281 C CA . LEU A 1 166 ? -5.581 -0.095 1.832 1.00 98.56 166 LEU A CA 1
ATOM 1282 C C . LEU A 1 166 ? -4.796 -0.129 3.145 1.00 98.56 166 LEU A C 1
ATOM 1284 O O . LEU A 1 166 ? -4.346 -1.196 3.561 1.00 98.56 166 LEU A O 1
ATOM 1288 N N . TYR A 1 167 ? -4.682 1.015 3.824 1.00 98.50 167 TYR A N 1
ATOM 1289 C CA . TYR A 1 167 ? -4.104 1.090 5.166 1.00 98.50 167 TYR A CA 1
ATOM 1290 C C . TYR A 1 167 ? -4.948 0.304 6.170 1.00 98.50 167 TYR A C 1
ATOM 1292 O O . TYR A 1 167 ? -4.388 -0.449 6.960 1.00 98.50 167 TYR A O 1
ATOM 1300 N N . LEU A 1 168 ? -6.279 0.400 6.104 1.00 98.69 168 LEU A N 1
ATOM 1301 C CA . LEU A 1 168 ? -7.197 -0.385 6.932 1.00 98.69 168 LEU A CA 1
ATOM 1302 C C . LEU A 1 168 ? -6.969 -1.877 6.719 1.00 98.69 168 LEU A C 1
ATOM 1304 O O . LEU A 1 168 ? -6.802 -2.617 7.686 1.00 98.69 168 LEU A O 1
ATOM 1308 N N . PHE A 1 169 ? -6.912 -2.312 5.459 1.00 98.75 169 PHE A N 1
ATOM 1309 C CA . PHE A 1 169 ? -6.647 -3.705 5.125 1.00 98.75 169 PHE A CA 1
ATOM 1310 C C . PHE A 1 169 ? -5.324 -4.197 5.721 1.00 98.75 169 PHE A C 1
ATOM 1312 O O . PHE A 1 169 ? -5.286 -5.246 6.358 1.00 98.75 169 PHE A O 1
ATOM 1319 N N . ALA A 1 170 ? -4.255 -3.415 5.573 1.00 98.56 170 ALA A N 1
ATOM 1320 C CA . ALA A 1 170 ? -2.948 -3.718 6.140 1.00 98.56 170 ALA A CA 1
ATOM 1321 C C . ALA A 1 170 ? -2.963 -3.752 7.683 1.00 98.56 170 ALA A C 1
ATOM 1323 O O . ALA A 1 170 ? -2.455 -4.699 8.279 1.00 98.56 170 ALA A O 1
ATOM 1324 N N . LEU A 1 171 ? -3.602 -2.776 8.334 1.00 98.56 171 LEU A N 1
ATOM 1325 C CA . LEU A 1 171 ? -3.766 -2.720 9.793 1.00 98.56 171 LEU A CA 1
ATOM 1326 C C . LEU A 1 171 ? -4.562 -3.909 10.334 1.00 98.56 171 LEU A C 1
ATOM 1328 O O . LEU A 1 171 ? -4.253 -4.431 11.398 1.00 98.56 171 LEU A O 1
ATOM 1332 N N . ALA A 1 172 ? -5.570 -4.368 9.597 1.00 98.38 172 ALA A N 1
ATOM 1333 C CA . ALA A 1 172 ? -6.361 -5.529 9.983 1.00 98.38 172 ALA A CA 1
ATOM 1334 C C . ALA A 1 172 ? -5.559 -6.840 9.947 1.00 98.38 172 ALA A C 1
ATOM 1336 O O . ALA A 1 172 ? -5.938 -7.801 10.618 1.00 98.38 172 ALA A O 1
ATOM 1337 N N . LEU A 1 173 ? -4.475 -6.894 9.169 1.00 98.44 173 LEU A N 1
ATOM 1338 C CA . LEU A 1 173 ? -3.619 -8.071 9.001 1.00 98.44 173 LEU A CA 1
ATOM 1339 C C . LEU A 1 173 ? -2.357 -8.038 9.874 1.00 98.44 173 LEU A C 1
ATOM 1341 O O . LEU A 1 173 ? -1.752 -9.086 10.097 1.00 98.44 173 LEU A O 1
ATOM 1345 N N . GLY A 1 174 ? -1.940 -6.862 10.345 1.00 96.62 174 GLY A N 1
ATOM 1346 C CA . GLY A 1 174 ? -0.671 -6.694 11.046 1.00 96.62 174 GLY A CA 1
ATOM 1347 C C . GLY A 1 174 ? -0.573 -5.383 11.817 1.00 96.62 174 GLY A C 1
ATOM 1348 O O . GLY A 1 174 ? -1.429 -5.070 12.638 1.00 96.62 174 GLY A O 1
ATOM 1349 N N . SER A 1 175 ? 0.520 -4.653 11.607 1.00 97.12 175 SER A N 1
ATOM 1350 C CA . SER A 1 175 ? 0.887 -3.476 12.399 1.00 97.12 175 SER A CA 1
ATOM 1351 C C . SER A 1 175 ? 0.793 -2.165 11.608 1.00 97.12 175 SER A C 1
ATOM 1353 O O . SER A 1 175 ? 0.598 -2.152 10.390 1.00 97.12 175 SER A O 1
ATOM 1355 N N . ASP A 1 176 ? 1.033 -1.045 12.291 1.00 97.31 176 ASP A N 1
ATOM 1356 C CA . ASP A 1 176 ? 1.245 0.265 11.665 1.00 97.31 176 ASP A CA 1
ATOM 1357 C C . ASP A 1 176 ? 2.357 0.226 10.606 1.00 97.31 176 ASP A C 1
ATOM 1359 O O . ASP A 1 176 ? 2.243 0.866 9.561 1.00 97.31 176 ASP A O 1
ATOM 1363 N N . SER A 1 177 ? 3.420 -0.552 10.834 1.00 97.94 177 SER A N 1
ATOM 1364 C CA . SER A 1 177 ? 4.509 -0.717 9.868 1.00 97.94 177 SER A CA 1
ATOM 1365 C C . SER A 1 177 ? 4.041 -1.422 8.597 1.00 97.94 177 SER A C 1
ATOM 1367 O O . SER A 1 177 ? 4.457 -1.048 7.504 1.00 97.94 177 SER A O 1
ATOM 1369 N N . LEU A 1 178 ? 3.129 -2.395 8.696 1.00 98.50 178 LEU A N 1
ATOM 1370 C CA . LEU A 1 178 ? 2.546 -3.044 7.516 1.00 98.50 178 LEU A CA 1
ATOM 1371 C C . LEU A 1 178 ? 1.726 -2.054 6.671 1.00 98.50 178 LEU A C 1
ATOM 1373 O O . LEU A 1 178 ? 1.793 -2.084 5.439 1.00 98.50 178 LEU A O 1
ATOM 1377 N N . ALA A 1 179 ? 0.990 -1.147 7.314 1.00 98.19 179 ALA A N 1
ATOM 1378 C CA . ALA A 1 179 ? 0.244 -0.095 6.626 1.00 98.19 179 ALA A CA 1
ATOM 1379 C C . ALA A 1 179 ? 1.174 0.915 5.938 1.00 98.19 179 ALA A C 1
ATOM 1381 O O . ALA A 1 179 ? 0.992 1.217 4.758 1.00 98.19 179 ALA A O 1
ATOM 1382 N N . GLN A 1 180 ? 2.235 1.347 6.627 1.00 98.00 180 GLN A N 1
ATOM 1383 C CA . GLN A 1 180 ? 3.263 2.221 6.053 1.00 98.00 180 GLN A CA 1
ATOM 1384 C C . GLN A 1 180 ? 3.991 1.562 4.870 1.00 98.00 180 GLN A C 1
ATOM 1386 O O . GLN A 1 180 ? 4.163 2.193 3.828 1.00 98.00 180 GLN A O 1
ATOM 1391 N N . LEU A 1 181 ? 4.355 0.278 4.981 1.00 98.31 181 LEU A N 1
ATOM 1392 C CA . LEU A 1 181 ? 4.928 -0.494 3.873 1.00 98.31 181 LEU A CA 1
ATOM 1393 C C . LEU A 1 181 ? 3.965 -0.586 2.690 1.00 98.31 181 LEU A C 1
ATOM 1395 O O . LEU A 1 181 ? 4.392 -0.485 1.543 1.00 98.31 181 LEU A O 1
ATOM 1399 N N . THR A 1 182 ? 2.667 -0.748 2.953 1.00 98.19 182 THR A N 1
ATOM 1400 C CA . THR A 1 182 ? 1.647 -0.799 1.901 1.00 98.19 182 THR A CA 1
ATOM 1401 C C . THR A 1 182 ? 1.590 0.522 1.135 1.00 98.19 182 THR A C 1
ATOM 1403 O O . THR A 1 182 ? 1.647 0.503 -0.095 1.00 98.19 182 THR A O 1
ATOM 1406 N N . GLY A 1 183 ? 1.584 1.661 1.836 1.00 97.12 183 GLY A N 1
ATOM 1407 C CA . GLY A 1 183 ? 1.699 2.986 1.218 1.00 97.12 183 GLY A CA 1
ATOM 1408 C C . GLY A 1 183 ? 2.994 3.163 0.419 1.00 97.12 183 GLY A C 1
ATOM 1409 O O . GLY A 1 183 ? 2.954 3.567 -0.745 1.00 97.12 183 GLY A O 1
ATOM 1410 N N . LEU A 1 184 ? 4.138 2.768 0.989 1.00 97.38 184 LEU A N 1
ATOM 1411 C CA . LEU A 1 184 ? 5.436 2.798 0.306 1.00 97.38 184 LEU A CA 1
ATOM 1412 C C . LEU A 1 184 ? 5.437 1.941 -0.969 1.00 97.38 184 LEU A C 1
ATOM 1414 O O . LEU A 1 184 ? 5.986 2.342 -1.993 1.00 97.38 184 LEU A O 1
ATOM 1418 N N . GLY A 1 185 ? 4.780 0.782 -0.950 1.00 97.69 185 GLY A N 1
ATOM 1419 C CA . GLY A 1 185 ? 4.643 -0.064 -2.130 1.00 97.69 185 GLY A CA 1
ATOM 1420 C C . GLY A 1 185 ? 3.825 0.588 -3.251 1.00 97.69 185 GLY A C 1
ATOM 1421 O O . GLY A 1 185 ? 4.152 0.394 -4.421 1.00 97.69 185 GLY A O 1
ATOM 1422 N N . ILE A 1 186 ? 2.814 1.408 -2.930 1.00 97.69 186 ILE A N 1
ATOM 1423 C CA . ILE A 1 186 ? 2.094 2.210 -3.936 1.00 97.69 186 ILE A CA 1
ATOM 1424 C C . ILE A 1 186 ? 3.028 3.261 -4.554 1.00 97.69 186 ILE A C 1
ATOM 1426 O O . ILE A 1 186 ? 3.025 3.440 -5.773 1.00 97.69 186 ILE A O 1
ATOM 1430 N N . VAL A 1 187 ? 3.890 3.894 -3.750 1.00 96.31 187 VAL A N 1
ATOM 1431 C CA . VAL A 1 187 ? 4.929 4.809 -4.256 1.00 96.31 187 VAL A CA 1
ATOM 1432 C C . VAL A 1 187 ? 5.907 4.071 -5.174 1.00 96.31 187 VAL A C 1
ATOM 1434 O O . VAL A 1 187 ? 6.216 4.558 -6.259 1.00 96.31 187 VAL A O 1
ATOM 1437 N N . PHE A 1 188 ? 6.351 2.866 -4.811 1.00 95.75 188 PHE A N 1
ATOM 1438 C CA . PHE A 1 188 ? 7.214 2.059 -5.679 1.00 95.75 188 PHE A CA 1
ATOM 1439 C C . PHE A 1 188 ? 6.524 1.619 -6.974 1.00 95.75 188 PHE A C 1
ATOM 1441 O O . PHE A 1 188 ? 7.169 1.625 -8.023 1.00 95.75 188 PHE A O 1
ATOM 1448 N N . LEU A 1 189 ? 5.223 1.310 -6.948 1.00 95.62 189 LEU A N 1
ATOM 1449 C CA . LEU A 1 189 ? 4.453 1.076 -8.174 1.00 95.62 189 LEU A CA 1
ATOM 1450 C C . LEU A 1 189 ? 4.421 2.320 -9.070 1.00 95.62 189 LEU A C 1
ATOM 1452 O O . LEU A 1 189 ? 4.604 2.193 -10.280 1.00 95.62 189 LEU A O 1
ATOM 1456 N N . LEU A 1 190 ? 4.247 3.515 -8.496 1.00 96.00 190 LEU A N 1
ATOM 1457 C CA . LEU A 1 190 ? 4.303 4.773 -9.245 1.00 96.00 190 LEU A CA 1
ATOM 1458 C C . LEU A 1 190 ? 5.693 5.008 -9.853 1.00 96.00 190 LEU A C 1
ATOM 1460 O O . LEU A 1 190 ? 5.796 5.323 -11.037 1.00 96.00 190 LEU A O 1
ATOM 1464 N N . LEU A 1 191 ? 6.767 4.813 -9.084 1.00 94.25 191 LEU A N 1
ATOM 1465 C CA . LEU A 1 191 ? 8.136 4.941 -9.595 1.00 94.25 191 LEU A CA 1
ATOM 1466 C C . LEU A 1 191 ? 8.412 3.942 -10.725 1.00 94.25 191 LEU A C 1
ATOM 1468 O O . LEU A 1 191 ? 9.018 4.306 -11.734 1.00 94.25 191 LEU A O 1
ATOM 1472 N N . PHE A 1 192 ? 7.916 2.708 -10.605 1.00 92.25 192 PHE A N 1
ATOM 1473 C CA . PHE A 1 192 ? 8.020 1.715 -11.670 1.00 92.25 192 PHE A CA 1
ATOM 1474 C C . PHE A 1 192 ? 7.238 2.139 -12.927 1.00 92.25 192 PHE A C 1
ATOM 1476 O O . PHE A 1 192 ? 7.729 1.950 -14.043 1.00 92.25 192 PHE A O 1
ATOM 1483 N N . ALA A 1 193 ? 6.082 2.798 -12.768 1.00 92.69 193 ALA A N 1
ATOM 1484 C CA . ALA A 1 193 ? 5.306 3.357 -13.882 1.00 92.69 193 ALA A CA 1
ATOM 1485 C C . ALA A 1 193 ? 6.093 4.440 -14.617 1.00 92.69 193 ALA A C 1
ATOM 1487 O O . ALA A 1 193 ? 6.215 4.410 -15.843 1.00 92.69 193 ALA A O 1
ATOM 1488 N N . LEU A 1 194 ? 6.657 5.379 -13.855 1.00 92.88 194 LEU A N 1
ATOM 1489 C CA . LEU A 1 194 ? 7.443 6.484 -14.390 1.00 92.88 194 LEU A CA 1
ATOM 1490 C C . LEU A 1 194 ? 8.695 5.975 -15.106 1.00 92.88 194 LEU A C 1
ATOM 1492 O O . LEU A 1 194 ? 9.030 6.480 -16.178 1.00 92.88 194 LEU A O 1
ATOM 1496 N N . TRP A 1 195 ? 9.350 4.943 -14.571 1.00 88.81 195 TRP A N 1
ATOM 1497 C CA . TRP A 1 195 ? 10.502 4.315 -15.214 1.00 88.81 195 TRP A CA 1
ATOM 1498 C C . TRP A 1 195 ? 10.135 3.666 -16.555 1.00 88.81 195 TRP A C 1
ATOM 1500 O O . TRP A 1 195 ? 10.782 3.953 -17.564 1.00 88.81 195 TRP A O 1
ATOM 1510 N N . GLN A 1 196 ? 9.066 2.860 -16.600 1.00 86.38 196 GLN A N 1
ATOM 1511 C CA . GLN A 1 196 ? 8.575 2.245 -17.844 1.00 86.38 196 GLN A CA 1
ATOM 1512 C C . GLN A 1 196 ? 8.210 3.309 -18.891 1.00 86.38 196 GLN A C 1
ATOM 1514 O O . GLN A 1 196 ? 8.588 3.198 -20.060 1.00 86.38 196 GLN A O 1
ATOM 1519 N N . TYR A 1 197 ? 7.523 4.372 -18.467 1.00 88.38 197 TYR A N 1
ATOM 1520 C CA . TYR A 1 197 ? 7.145 5.485 -19.336 1.00 88.38 197 TYR A CA 1
ATOM 1521 C C . TYR A 1 197 ? 8.370 6.227 -19.894 1.00 88.38 197 TYR A C 1
ATOM 1523 O O . TYR A 1 197 ? 8.472 6.443 -21.103 1.00 88.38 197 TYR A O 1
ATOM 1531 N N . SER A 1 198 ? 9.340 6.543 -19.034 1.00 86.69 198 SER A N 1
ATOM 1532 C CA . SER A 1 198 ? 10.576 7.242 -19.412 1.00 86.69 198 SER A CA 1
ATOM 1533 C C . SER A 1 198 ? 11.415 6.417 -20.388 1.00 86.69 198 SER A C 1
ATOM 1535 O O . SER A 1 198 ? 11.865 6.931 -21.412 1.00 86.69 198 SER A O 1
ATOM 1537 N N . LYS A 1 199 ? 11.556 5.110 -20.126 1.00 83.75 199 LYS A N 1
ATOM 1538 C CA . LYS A 1 199 ? 12.243 4.163 -21.015 1.00 83.75 199 LYS A CA 1
ATOM 1539 C C . LYS A 1 199 ? 11.620 4.156 -22.414 1.00 83.75 199 LYS A C 1
ATOM 1541 O O . LYS A 1 199 ? 12.338 4.187 -23.410 1.00 83.75 199 LYS A O 1
ATOM 1546 N N . LYS A 1 200 ? 10.287 4.150 -22.499 1.00 82.50 200 LYS A N 1
ATOM 1547 C CA . LYS A 1 200 ? 9.546 4.139 -23.769 1.00 82.50 200 LYS A CA 1
ATOM 1548 C C . LYS A 1 200 ? 9.736 5.426 -24.573 1.00 82.50 200 LYS A C 1
ATOM 1550 O O . LYS A 1 200 ? 9.924 5.352 -25.786 1.00 82.50 200 LYS A O 1
ATOM 1555 N N . ILE A 1 201 ? 9.722 6.584 -23.909 1.00 83.94 201 ILE A N 1
ATOM 1556 C CA . ILE A 1 201 ? 10.005 7.876 -24.553 1.00 83.94 201 ILE A CA 1
ATOM 1557 C C . ILE A 1 201 ? 11.431 7.894 -25.098 1.00 83.94 201 ILE A C 1
ATOM 1559 O O . ILE A 1 201 ? 11.625 8.210 -26.267 1.00 83.94 201 ILE A O 1
ATOM 1563 N N . PHE A 1 202 ? 12.412 7.510 -24.280 1.00 79.31 202 PHE A N 1
ATOM 1564 C CA . PHE A 1 202 ? 13.819 7.549 -24.673 1.00 79.31 202 PHE A CA 1
ATOM 1565 C C . PHE A 1 202 ? 14.101 6.673 -25.902 1.00 79.31 202 PHE A C 1
ATOM 1567 O O . PHE A 1 202 ? 14.759 7.110 -26.844 1.00 79.31 202 PHE A O 1
ATOM 1574 N N . ILE A 1 203 ? 13.532 5.461 -25.943 1.00 76.25 203 ILE A N 1
ATOM 1575 C CA . ILE A 1 203 ? 13.648 4.564 -27.103 1.00 76.25 203 ILE A CA 1
ATOM 1576 C C . ILE A 1 203 ? 13.043 5.201 -28.360 1.00 76.25 203 ILE A C 1
ATOM 1578 O O . ILE A 1 203 ? 13.643 5.103 -29.431 1.00 76.25 203 ILE A O 1
ATOM 1582 N N . LYS A 1 204 ? 11.883 5.863 -28.238 1.00 76.19 204 LYS A N 1
ATOM 1583 C CA . LYS A 1 204 ? 11.201 6.513 -29.364 1.00 76.19 204 LYS A CA 1
ATOM 1584 C C . LYS A 1 204 ? 12.021 7.670 -29.943 1.00 76.19 204 LYS A C 1
ATOM 1586 O O . LYS A 1 204 ? 12.101 7.776 -31.158 1.00 76.19 204 LYS A O 1
ATOM 1591 N N . THR A 1 205 ? 12.642 8.493 -29.099 1.00 73.56 205 THR A N 1
ATOM 1592 C CA . THR A 1 205 ? 13.469 9.635 -29.532 1.00 73.56 205 THR A CA 1
ATOM 1593 C C . THR A 1 205 ? 14.781 9.206 -30.200 1.00 73.56 205 THR A C 1
ATOM 1595 O O . THR A 1 205 ? 15.299 9.933 -31.031 1.00 73.56 205 THR A O 1
ATOM 1598 N N . MET A 1 206 ? 15.322 8.028 -29.871 1.00 63.12 206 MET A N 1
ATOM 1599 C CA . MET A 1 206 ? 16.563 7.513 -30.479 1.00 63.12 206 MET A CA 1
ATOM 1600 C C . MET A 1 206 ? 16.352 6.839 -31.849 1.00 63.12 206 MET A C 1
ATOM 1602 O O . MET A 1 206 ? 17.326 6.604 -32.558 1.00 63.12 206 MET A O 1
ATOM 1606 N N . HIS A 1 207 ? 15.111 6.485 -32.205 1.00 59.00 207 HIS A N 1
ATOM 1607 C CA . HIS A 1 207 ? 14.769 5.763 -33.444 1.00 59.00 207 HIS A CA 1
ATOM 1608 C C . HIS A 1 207 ? 13.896 6.579 -34.419 1.00 59.00 207 HIS A C 1
ATOM 1610 O O . HIS A 1 207 ? 13.440 6.021 -35.418 1.00 59.00 207 HIS A O 1
ATOM 1616 N N . GLY A 1 208 ? 13.622 7.853 -34.124 1.00 49.62 208 GLY A N 1
ATOM 1617 C CA . GLY A 1 208 ? 12.877 8.778 -34.987 1.00 49.62 208 GLY A CA 1
ATOM 1618 C C . GLY A 1 208 ? 13.731 9.977 -35.351 1.00 49.62 208 GLY A C 1
ATOM 1619 O O . GLY A 1 208 ? 13.634 10.408 -36.517 1.00 49.62 208 GLY A O 1
#

Foldseek 3Di:
DLVVVLVLLLLLQLQQLLVVCVPPHPDDDPDPLRSSLRSSVSSLQVLLVVLQVQQAVLADALVVLVVSSVVSCVSRVVVVVVCVPVVCVVVDPPVDPPDDPVVVVVVVVVVVVVVVVLLVVLPDPDDDPCLVQQLAPLLVVSHVRSHQDDDPPRCNSVDPCSLSSQLNSQVSNDHSSSSSSNVVVVVVSVVSVVVVVVSVVVVVVVVD

Secondary structure (DSSP, 8-state):
-HHHHHHHHHHHHHHHHHHHHHHH-----SSHHHHHHHHHHHHHHHHHHHHHHHHHTT---HHHHHHHHHHHHHHTHHHHTTGGGGGGSTT---------HHHHHHHHHHHHHHHHHHHHHHHSPP--HHIIIIITHHHHHHHHHTS----TT-GGGGS--HHHHHHHHHHHHS-HHHHHHHHHHHHHHHHHHHHHHHHHHHHHHH--

Radius of gyration: 19.19 Å; chains: 1; bounding box: 53×37×51 Å